Protein AF-A0A7D9LFZ2-F1 (afdb_monomer)

Sequence (199 aa):
MYLLLLLLAIPAALARLPACKEGEYEYEFTECDSAGGRWRVPVPRKPDQCEATGLASLKKDGLVTFSYQSPSSDVFFNVYVRNEQCMMRSGQQFYKYPARTRNFQWNNDTVHLKRGHNLIVWQAALFPNNRKLERNGEPVLIKSIRVQGVAYTSECSPCPAGSFTKSESTTSCTPCPADYYSGEGATECIKCDTNTQYS

Mean predicted aligned error: 18.98 Å

pLDDT: mean 70.07, std 15.92, range [39.91, 92.0]

InterPro domains:
  IPR011641 Tyrosine-protein kinase ephrin type A/B receptor-like [PF07699] (153-178)
  IPR039181 Endosome/lysosome-associated apoptosis and autophagy regulator family member 1/2 [PTHR22727] (56-199)
  IPR056609 Elapor1-like, galactose binding domain [PF23032] (47-151)

Foldseek 3Di:
DDDDDDDDDDPPPDPAAAADDPPQWDWDWDDADPVRDIHTFTHGPDCVRHDRDDADKQPFKKKKKWKKAAADPQKFKWKFKDFPVDDDDPPDCRIDGDDHDHPRDIDMDMDIGGIHDMDIDIDMDGHDPPPDPPPCNPDMDIDDMDMGSGPDDPQLFFAAKQWAALDSPDNDTHGHDPQWIGHTNHHDTDGHDPPDDDD

Radius of gyration: 26.32 Å; Cα contacts (8 Å, |Δi|>4): 317; chains: 1; bounding box: 80×43×65 Å

Secondary structure (DSSP, 8-state):
---------------PPPBPPTTSEEEEEPPP-TTS---EEEEESSTTT-B-------SS-EEEEEEEE---TTEEEEEEEEETT----TT---EE-PPPPSTT--EEEEEEE-SS-EEEEEEEEE---SS---S-PPPPEEEEEEEESS----SPPPPPTTEE-S-TT-SSPEEPPTTEE--TT-SSPEEPPTT----

Structure (mmCIF, N/CA/C/O backbone):
data_AF-A0A7D9LFZ2-F1
#
_entry.id   AF-A0A7D9LFZ2-F1
#
loop_
_atom_site.group_PDB
_atom_site.id
_atom_site.type_symbol
_atom_site.label_atom_id
_atom_site.label_alt_id
_atom_site.label_comp_id
_atom_site.label_asym_id
_atom_site.label_entity_id
_atom_site.label_seq_id
_atom_site.pdbx_PDB_ins_code
_atom_site.Cartn_x
_atom_site.Cartn_y
_atom_site.Cartn_z
_atom_site.occupancy
_atom_site.B_iso_or_equiv
_atom_site.auth_seq_id
_atom_site.auth_comp_id
_atom_site.auth_asym_id
_atom_site.auth_atom_id
_atom_site.pdbx_PDB_model_num
ATOM 1 N N . MET A 1 1 ? 49.635 -18.338 35.477 1.00 42.94 1 MET A N 1
ATOM 2 C CA . MET A 1 1 ? 49.415 -17.218 34.541 1.00 42.94 1 MET A CA 1
ATOM 3 C C . MET A 1 1 ? 47.911 -17.098 34.343 1.00 42.94 1 MET A C 1
ATOM 5 O O . MET A 1 1 ? 47.341 -17.832 33.550 1.00 42.94 1 MET A O 1
ATOM 9 N N . TYR A 1 2 ? 47.270 -16.315 35.215 1.00 41.00 2 TYR A N 1
ATOM 10 C CA . TYR A 1 2 ? 45.822 -16.099 35.253 1.00 41.00 2 TYR A CA 1
ATOM 11 C C . TYR A 1 2 ? 45.408 -15.243 34.052 1.00 41.00 2 TYR A C 1
ATOM 13 O O . TYR A 1 2 ? 45.967 -14.164 33.876 1.00 41.00 2 TYR A O 1
ATOM 21 N N . LEU A 1 3 ? 44.443 -15.696 33.250 1.00 40.34 3 LEU A N 1
ATOM 22 C CA . LEU A 1 3 ? 43.845 -14.870 32.202 1.00 40.34 3 LEU A CA 1
ATOM 23 C C . LEU A 1 3 ? 42.422 -14.494 32.631 1.00 40.34 3 LEU A C 1
ATOM 25 O O . LEU A 1 3 ? 41.534 -15.342 32.688 1.00 40.34 3 LEU A O 1
ATOM 29 N N . LEU A 1 4 ? 42.259 -13.224 33.013 1.00 43.62 4 LEU A N 1
ATOM 30 C CA . LEU A 1 4 ? 41.004 -12.603 33.430 1.00 43.62 4 LEU A CA 1
ATOM 31 C C . LEU A 1 4 ? 39.982 -12.582 32.281 1.00 43.62 4 LEU A C 1
ATOM 33 O O . LEU A 1 4 ? 40.263 -12.051 31.209 1.00 43.62 4 LEU A O 1
ATOM 37 N N . LEU A 1 5 ? 38.766 -13.062 32.548 1.00 44.97 5 LEU A N 1
ATOM 38 C CA . LEU A 1 5 ? 37.570 -12.793 31.747 1.00 44.97 5 LEU A CA 1
ATOM 39 C C . LEU A 1 5 ? 36.860 -11.559 32.324 1.00 44.97 5 LEU A C 1
ATOM 41 O O . LEU A 1 5 ? 36.191 -11.649 33.350 1.00 44.97 5 LEU A O 1
ATOM 45 N N . LEU A 1 6 ? 37.005 -10.404 31.672 1.00 45.75 6 LEU A N 1
ATOM 46 C CA . LEU A 1 6 ? 36.175 -9.223 31.928 1.00 45.75 6 LEU A CA 1
ATOM 47 C C . LEU A 1 6 ? 34.929 -9.295 31.034 1.00 45.75 6 LEU A C 1
ATOM 49 O O . LEU A 1 6 ? 34.983 -8.977 29.848 1.00 45.75 6 LEU A O 1
ATOM 53 N N . LEU A 1 7 ? 33.806 -9.728 31.608 1.00 45.25 7 LEU A N 1
ATOM 54 C CA . LEU A 1 7 ? 32.483 -9.576 31.004 1.00 45.25 7 LEU A CA 1
ATOM 55 C C . LEU A 1 7 ? 32.012 -8.135 31.230 1.00 45.25 7 LEU A C 1
ATOM 57 O O . LEU A 1 7 ? 31.690 -7.746 32.351 1.00 45.25 7 LEU A O 1
ATOM 61 N N . LEU A 1 8 ? 31.972 -7.341 30.162 1.00 48.06 8 LEU A N 1
ATOM 62 C CA . LEU A 1 8 ? 31.279 -6.057 30.160 1.00 48.06 8 LEU A CA 1
ATOM 63 C C . LEU A 1 8 ? 29.770 -6.330 30.223 1.00 48.06 8 LEU A C 1
ATOM 65 O O . LEU A 1 8 ? 29.191 -6.878 29.285 1.00 48.06 8 LEU A O 1
ATOM 69 N N . ALA A 1 9 ? 29.142 -5.971 31.342 1.00 46.97 9 ALA A N 1
ATOM 70 C CA . ALA A 1 9 ? 27.694 -5.992 31.482 1.00 46.97 9 ALA A CA 1
ATOM 71 C C . ALA A 1 9 ? 27.083 -4.944 30.539 1.00 46.97 9 ALA A C 1
ATOM 73 O O . ALA A 1 9 ? 27.231 -3.739 30.736 1.00 46.97 9 ALA A O 1
ATOM 74 N N . ILE A 1 10 ? 26.416 -5.419 29.490 1.00 54.94 10 ILE A N 1
ATOM 75 C CA . ILE A 1 10 ? 25.584 -4.597 28.611 1.00 54.94 10 ILE A CA 1
ATOM 76 C C . ILE A 1 10 ? 24.388 -4.114 29.450 1.00 54.94 10 ILE A C 1
ATOM 78 O O . ILE A 1 10 ? 23.745 -4.951 30.091 1.00 54.94 10 ILE A O 1
ATOM 82 N N . PRO A 1 11 ? 24.054 -2.810 29.477 1.00 48.50 11 PRO A N 1
ATOM 83 C CA . PRO A 1 11 ? 22.870 -2.343 30.182 1.00 48.50 11 PRO A CA 1
ATOM 84 C C . PRO A 1 11 ? 21.624 -2.932 29.512 1.00 48.50 11 PRO A C 1
ATOM 86 O O . PRO A 1 11 ? 21.304 -2.638 28.360 1.00 48.50 11 PRO A O 1
ATOM 89 N N . ALA A 1 12 ? 20.933 -3.804 30.243 1.00 56.31 12 ALA A N 1
ATOM 90 C CA . ALA A 1 12 ? 19.649 -4.360 29.855 1.00 56.31 12 ALA A CA 1
ATOM 91 C C . ALA A 1 12 ? 18.571 -3.273 29.969 1.00 56.31 12 ALA A C 1
ATOM 93 O O . ALA A 1 12 ? 17.994 -3.082 31.034 1.00 56.31 12 ALA A O 1
ATOM 94 N N . ALA A 1 13 ? 18.304 -2.544 28.887 1.00 50.12 13 ALA A N 1
ATOM 95 C CA . ALA A 1 13 ? 17.153 -1.645 28.822 1.00 50.12 13 ALA A CA 1
ATOM 96 C C . ALA A 1 13 ? 16.681 -1.422 27.379 1.00 50.12 13 ALA A C 1
ATOM 98 O O . ALA A 1 13 ? 16.834 -0.349 26.809 1.00 50.12 13 ALA A O 1
ATOM 99 N N . LEU A 1 14 ? 16.102 -2.470 26.798 1.00 52.25 14 LEU A N 1
ATOM 100 C CA . LEU A 1 14 ? 14.706 -2.439 26.348 1.00 52.25 14 LEU A CA 1
ATOM 101 C C . LEU A 1 14 ? 14.265 -3.899 26.174 1.00 52.25 14 LEU A C 1
ATOM 103 O O . LEU A 1 14 ? 14.203 -4.441 25.070 1.00 52.25 14 LEU A O 1
ATOM 107 N N . ALA A 1 15 ? 14.068 -4.594 27.295 1.00 55.78 15 ALA A N 1
ATOM 108 C CA . ALA A 1 15 ? 13.505 -5.935 27.247 1.00 55.78 15 ALA A CA 1
ATOM 109 C C . ALA A 1 15 ? 12.046 -5.801 26.798 1.00 55.78 15 ALA A C 1
ATOM 111 O O . ALA A 1 15 ? 11.213 -5.271 27.529 1.00 55.78 15 ALA A O 1
ATOM 112 N N . ARG A 1 16 ? 11.752 -6.227 25.567 1.00 61.78 16 ARG A N 1
ATOM 113 C CA . ARG A 1 16 ? 10.377 -6.382 25.090 1.00 61.78 16 ARG A CA 1
ATOM 114 C C . ARG A 1 16 ? 9.660 -7.333 26.050 1.00 61.78 16 ARG A C 1
ATOM 116 O O . ARG A 1 16 ? 10.204 -8.402 26.340 1.00 61.78 16 ARG A O 1
ATOM 123 N N . LEU A 1 17 ? 8.501 -6.930 26.574 1.00 70.06 17 LEU A N 1
ATOM 124 C CA . LEU A 1 17 ? 7.743 -7.768 27.500 1.00 70.06 17 LEU A CA 1
ATOM 125 C C . LEU A 1 17 ? 7.413 -9.113 26.822 1.00 70.06 17 LEU A C 1
ATOM 127 O O . LEU A 1 17 ? 7.136 -9.143 25.619 1.00 70.06 17 LEU A O 1
ATOM 131 N N . PRO A 1 18 ? 7.488 -10.239 27.551 1.00 76.62 18 PRO A N 1
ATOM 132 C CA . PRO A 1 18 ? 7.151 -11.544 26.997 1.00 76.62 18 PRO A CA 1
ATOM 133 C C . PRO A 1 18 ? 5.664 -11.607 26.612 1.00 76.62 18 PRO A C 1
ATOM 135 O O . PRO A 1 18 ? 4.841 -10.859 27.133 1.00 76.62 18 PRO A O 1
ATOM 138 N N . ALA A 1 19 ? 5.302 -12.513 25.703 1.00 72.44 19 ALA A N 1
ATOM 139 C CA . ALA A 1 19 ? 3.898 -12.740 25.361 1.00 72.44 19 ALA A CA 1
ATOM 140 C C . ALA A 1 19 ? 3.152 -13.393 26.540 1.00 72.44 19 ALA A C 1
ATOM 142 O O . ALA A 1 19 ? 3.685 -14.315 27.165 1.00 72.44 19 ALA A O 1
ATOM 143 N N . CYS A 1 20 ? 1.927 -12.941 26.825 1.00 76.38 20 CYS A N 1
ATOM 144 C CA . CYS A 1 20 ? 1.120 -13.475 27.927 1.00 76.38 20 CYS A CA 1
ATOM 145 C C . CYS A 1 20 ? 0.741 -14.953 27.701 1.00 76.38 20 CYS A C 1
ATOM 147 O O . CYS A 1 20 ? 0.349 -15.339 26.595 1.00 76.38 20 CYS A O 1
ATOM 149 N N . LYS A 1 21 ? 0.811 -15.783 28.749 1.00 78.12 21 LYS A N 1
ATOM 150 C CA . LYS A 1 21 ? 0.375 -17.193 28.733 1.00 78.12 21 LYS A CA 1
ATOM 151 C C . LYS A 1 21 ? -1.114 -17.332 29.056 1.00 78.12 21 LYS A C 1
ATOM 153 O O . LYS A 1 21 ? -1.757 -16.403 29.540 1.00 78.12 21 LYS A O 1
ATOM 158 N N . GLU A 1 22 ? -1.682 -18.503 28.774 1.00 62.41 22 GLU A N 1
ATOM 159 C CA . GLU A 1 22 ? -3.095 -18.803 29.035 1.00 62.41 22 GLU A CA 1
ATOM 160 C C . GLU A 1 22 ? -3.427 -18.621 30.531 1.00 62.41 22 GLU A C 1
ATOM 162 O O . GLU A 1 22 ? -2.807 -19.241 31.392 1.00 62.41 22 GLU A O 1
ATOM 167 N N . GLY A 1 23 ? -4.362 -17.713 30.838 1.00 71.81 23 GLY A N 1
ATOM 168 C CA . GLY A 1 23 ? -4.723 -17.310 32.208 1.00 71.81 23 GLY A CA 1
ATOM 169 C C . GLY A 1 23 ? -4.094 -15.998 32.711 1.00 71.81 23 GLY A C 1
ATOM 170 O O . GLY A 1 23 ? -4.543 -15.468 33.730 1.00 71.81 23 GLY A O 1
ATOM 171 N N . GLU A 1 24 ? -3.110 -15.434 32.002 1.00 75.94 24 GLU A N 1
ATOM 172 C CA . GLU A 1 24 ? -2.456 -14.149 32.343 1.00 75.94 24 GLU A CA 1
ATOM 173 C C . GLU A 1 24 ? -3.106 -12.936 31.654 1.00 75.94 24 GLU A C 1
ATOM 175 O O . GLU A 1 24 ? -2.811 -11.783 31.972 1.00 75.94 24 GLU A O 1
ATOM 180 N N . TYR A 1 25 ? -4.026 -13.194 30.733 1.00 69.81 25 TYR A N 1
ATOM 181 C CA . TYR A 1 25 ? -4.803 -12.191 30.024 1.00 69.81 25 TYR A CA 1
ATOM 182 C C . TYR A 1 25 ? -6.293 -12.514 30.127 1.00 69.81 25 TYR A C 1
ATOM 184 O O . TYR A 1 25 ? -6.701 -13.672 30.245 1.00 69.81 25 TYR A O 1
ATOM 192 N N . GLU A 1 26 ? -7.107 -11.473 30.106 1.00 75.69 26 GLU A N 1
ATOM 193 C CA . GLU A 1 26 ? -8.556 -11.552 30.030 1.00 75.69 26 GLU A CA 1
ATOM 194 C C . GLU A 1 26 ? -9.006 -11.145 28.635 1.00 75.69 26 GLU A C 1
ATOM 196 O O . GLU A 1 26 ? -8.323 -10.398 27.945 1.00 75.69 26 GLU A O 1
ATOM 201 N N . TYR A 1 27 ? -10.122 -11.690 28.174 1.00 64.69 27 TYR A N 1
ATOM 202 C CA . TYR A 1 27 ? -10.635 -11.315 26.871 1.00 64.69 27 TYR A CA 1
ATOM 203 C C . TYR A 1 27 ? -11.699 -10.253 27.027 1.00 64.69 27 TYR A C 1
ATOM 205 O O . TYR A 1 27 ? -12.795 -10.539 27.506 1.00 64.69 27 TYR A O 1
ATOM 213 N N . GLU A 1 28 ? -11.389 -9.068 26.535 1.00 64.75 28 GLU A N 1
ATOM 214 C CA . GLU A 1 28 ? -12.377 -8.029 26.332 1.00 64.75 28 GLU A CA 1
ATOM 215 C C . GLU A 1 28 ? -12.885 -8.090 24.903 1.00 64.75 28 GLU A C 1
ATOM 217 O O . GLU A 1 28 ? -12.278 -8.691 24.013 1.00 64.75 28 GLU A O 1
ATOM 222 N N . PHE A 1 29 ? -14.050 -7.512 24.677 1.00 62.66 29 PHE A N 1
ATOM 223 C CA . PHE A 1 29 ? -14.551 -7.363 23.330 1.00 62.66 29 PHE A CA 1
ATOM 224 C C . PHE A 1 29 ? -14.409 -5.909 22.934 1.00 62.66 29 PHE A C 1
ATOM 226 O O . PHE A 1 29 ? -14.725 -5.024 23.724 1.00 62.66 29 PHE A O 1
ATOM 233 N N . THR A 1 30 ? -13.959 -5.672 21.707 1.00 51.28 30 THR A N 1
ATOM 234 C CA . THR A 1 30 ? -14.092 -4.353 21.110 1.00 51.28 30 THR A CA 1
ATOM 235 C C . THR A 1 30 ? -15.557 -3.961 21.110 1.00 51.28 30 THR A C 1
ATOM 237 O O . THR A 1 30 ? -16.459 -4.806 21.181 1.00 51.28 30 THR A O 1
ATOM 240 N N . GLU A 1 31 ? -15.794 -2.675 20.940 1.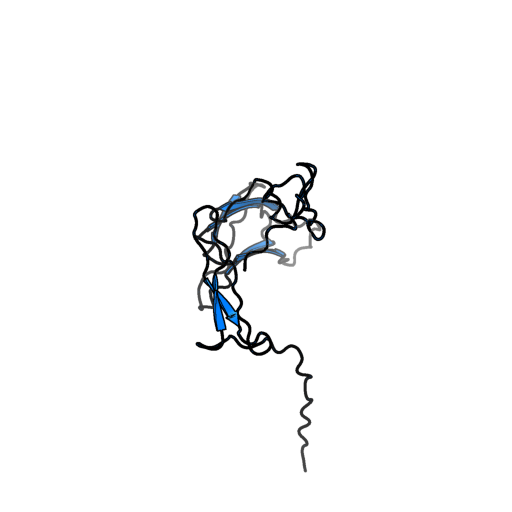00 49.16 31 GLU A N 1
ATOM 241 C CA . GLU A 1 31 ? -17.120 -2.210 20.585 1.00 49.16 31 GLU A CA 1
ATOM 242 C C . GLU A 1 31 ? -17.621 -2.921 19.317 1.00 49.16 31 GLU A C 1
ATOM 244 O O . GLU A 1 31 ? -16.840 -3.448 18.506 1.00 49.16 31 GLU A O 1
ATOM 249 N N . CYS A 1 32 ? -18.943 -3.015 19.209 1.00 47.56 32 CYS A N 1
ATOM 250 C CA . CYS A 1 32 ? -19.588 -3.639 18.068 1.00 47.56 32 CYS A CA 1
ATOM 251 C C . CYS A 1 32 ? -19.399 -2.783 16.812 1.00 47.56 32 CYS A C 1
ATOM 253 O O . CYS A 1 32 ? -19.409 -1.558 16.868 1.00 47.56 32 CYS A O 1
ATOM 255 N N . ASP A 1 33 ? -19.253 -3.442 15.670 1.00 40.28 33 ASP A N 1
ATOM 256 C CA . ASP A 1 33 ? -19.272 -2.818 14.360 1.00 40.28 33 ASP A CA 1
ATOM 257 C C . ASP A 1 33 ? -20.707 -2.482 13.919 1.00 40.28 33 ASP A C 1
ATOM 259 O O . ASP A 1 33 ? -21.697 -2.826 14.571 1.00 40.28 33 ASP A O 1
ATOM 263 N N . SER A 1 34 ? -20.819 -1.822 12.767 1.00 39.91 34 SER A N 1
ATOM 264 C CA . SER A 1 34 ? -22.083 -1.384 12.166 1.00 39.91 34 SER A CA 1
ATOM 265 C C . SER A 1 34 ? -23.039 -2.519 11.759 1.00 39.91 34 SER A C 1
ATOM 267 O O . SER A 1 34 ? -24.169 -2.240 11.362 1.00 39.91 34 SER A O 1
ATOM 269 N N . ALA A 1 35 ? -22.628 -3.789 11.872 1.00 40.38 35 ALA A N 1
ATOM 270 C CA . ALA A 1 35 ? -23.458 -4.978 11.669 1.00 40.38 35 ALA A CA 1
ATOM 271 C C . ALA A 1 35 ? -23.726 -5.759 12.977 1.00 40.38 35 ALA A C 1
ATOM 273 O O . ALA A 1 35 ? -24.326 -6.835 12.938 1.00 40.38 35 ALA A O 1
ATOM 274 N N . GLY A 1 36 ? -23.293 -5.238 14.134 1.00 49.91 36 GLY A N 1
ATOM 275 C CA . GLY A 1 36 ? -23.449 -5.865 15.450 1.00 49.91 36 GLY A CA 1
ATOM 276 C C . GLY A 1 36 ? -22.389 -6.9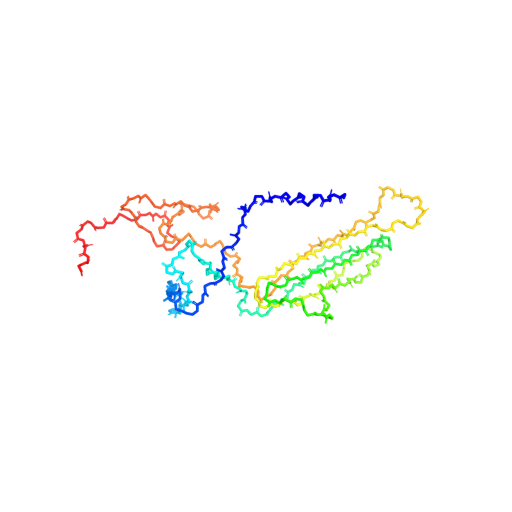22 15.790 1.00 49.91 36 GLY A C 1
ATOM 277 O O . GLY A 1 36 ? -22.509 -7.602 16.811 1.00 49.91 36 GLY A O 1
ATOM 278 N N . GLY A 1 37 ? -21.356 -7.089 14.962 1.00 45.66 37 GLY A N 1
ATOM 279 C CA . GLY A 1 37 ? -20.231 -7.987 15.221 1.00 45.66 37 GLY A CA 1
ATOM 280 C C . GLY A 1 37 ? -19.169 -7.317 16.089 1.00 45.66 37 GLY A C 1
ATOM 281 O O . GLY A 1 37 ? -18.948 -6.122 15.988 1.00 45.66 37 GLY A O 1
ATOM 282 N N . ARG A 1 38 ? -18.466 -8.062 16.945 1.00 56.72 38 ARG A N 1
ATOM 283 C CA . ARG A 1 38 ? -17.385 -7.500 17.773 1.00 56.72 38 ARG A CA 1
ATOM 284 C C . ARG A 1 38 ? -16.180 -8.419 17.842 1.00 56.72 38 ARG A C 1
ATOM 286 O O . ARG A 1 38 ? -16.320 -9.643 17.797 1.00 56.72 38 ARG A O 1
ATOM 293 N N . TRP A 1 39 ? -14.993 -7.838 17.961 1.00 50.81 39 TRP A N 1
ATOM 294 C CA . TRP A 1 39 ? -13.741 -8.581 18.043 1.00 50.81 39 TRP A CA 1
ATOM 295 C C . TRP A 1 39 ? -13.420 -8.903 19.491 1.00 50.81 39 TRP A C 1
ATOM 297 O O . TRP A 1 39 ? -13.604 -8.074 20.367 1.00 50.81 39 TRP A O 1
ATOM 307 N N . ARG A 1 40 ? -12.926 -10.109 19.755 1.00 63.03 40 ARG A N 1
ATOM 308 C CA . ARG A 1 40 ? -12.456 -10.516 21.081 1.0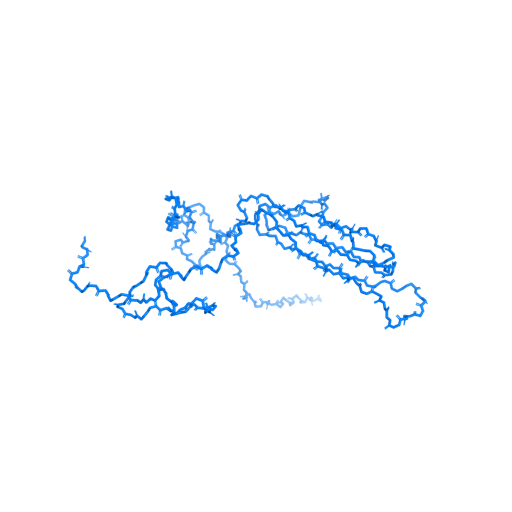0 63.03 40 ARG A CA 1
ATOM 309 C C . ARG A 1 40 ? -10.948 -10.257 21.162 1.00 63.03 40 ARG A C 1
ATOM 311 O O . ARG A 1 40 ? -10.196 -10.880 20.415 1.00 63.03 40 ARG A O 1
ATOM 318 N N . VAL A 1 41 ? -10.516 -9.352 22.033 1.00 66.88 41 VAL A N 1
ATOM 319 C CA . VAL A 1 41 ? -9.126 -8.900 22.188 1.00 66.88 41 VAL A CA 1
ATOM 320 C C . VAL A 1 41 ? -8.578 -9.375 23.537 1.00 66.88 41 VAL A C 1
ATOM 322 O O . VAL A 1 41 ? -9.252 -9.220 24.553 1.00 66.88 41 VAL A O 1
ATOM 325 N N . PRO A 1 42 ? -7.380 -9.980 23.580 1.00 62.97 42 PRO A N 1
ATOM 326 C CA . PRO A 1 42 ? -6.721 -10.308 24.838 1.00 62.97 42 PRO A CA 1
ATOM 327 C C . PRO A 1 42 ? -6.123 -9.045 25.481 1.00 62.97 42 PRO A C 1
ATOM 329 O O . PRO A 1 42 ? -5.297 -8.370 24.873 1.00 62.97 42 PRO A O 1
ATOM 332 N N . VAL A 1 43 ? -6.516 -8.755 26.717 1.00 74.31 43 VAL A N 1
ATOM 333 C CA . VAL A 1 43 ? -6.015 -7.670 27.566 1.00 74.31 43 VAL A CA 1
ATOM 334 C C . VAL A 1 43 ? -5.187 -8.286 28.701 1.00 74.31 43 VAL A C 1
ATOM 336 O O . VAL A 1 43 ? -5.700 -9.135 29.435 1.00 74.31 43 VAL A O 1
ATOM 339 N N . PRO A 1 44 ? -3.902 -7.923 28.875 1.00 75.31 44 PRO A N 1
ATOM 340 C CA . PRO A 1 44 ? -3.092 -8.439 29.972 1.00 75.31 44 PRO A CA 1
ATOM 341 C C . PRO A 1 44 ? -3.692 -8.018 31.311 1.00 75.31 44 PRO A C 1
ATOM 343 O O . PRO A 1 44 ? -3.954 -6.838 31.529 1.00 75.31 44 PRO A O 1
ATOM 346 N N . ARG A 1 45 ? -3.826 -8.953 32.256 1.00 79.50 45 ARG A N 1
ATOM 347 C CA . ARG A 1 45 ? -4.234 -8.602 33.629 1.00 79.50 45 ARG A CA 1
ATOM 348 C C . ARG A 1 45 ? -3.193 -7.725 34.326 1.00 79.50 45 ARG A C 1
ATOM 350 O O . ARG A 1 45 ? -3.513 -7.006 35.266 1.00 79.50 45 ARG A O 1
ATOM 357 N N . LYS A 1 46 ? -1.937 -7.837 33.884 1.00 82.81 46 LYS A N 1
ATOM 358 C CA . LYS A 1 46 ? -0.780 -7.096 34.385 1.00 82.81 46 LYS A CA 1
ATOM 359 C C . LYS A 1 46 ? 0.055 -6.587 33.200 1.00 82.81 46 LYS A C 1
ATOM 361 O O . LYS A 1 46 ? 0.876 -7.340 32.672 1.00 82.81 46 LYS A O 1
ATOM 366 N N . PRO A 1 47 ? -0.183 -5.347 32.737 1.00 70.38 47 PRO A N 1
ATOM 367 C CA . PRO A 1 47 ? 0.418 -4.802 31.514 1.00 70.38 47 PRO A CA 1
ATOM 368 C C . PRO A 1 47 ? 1.932 -4.554 31.614 1.00 70.38 47 PRO A C 1
ATOM 370 O O . PRO A 1 47 ? 2.590 -4.337 30.604 1.00 70.38 47 PRO A O 1
ATOM 373 N N . ASP A 1 48 ? 2.493 -4.606 32.818 1.00 78.50 48 ASP A N 1
ATOM 374 C CA . ASP A 1 48 ? 3.920 -4.512 33.129 1.00 78.50 48 ASP A CA 1
ATOM 375 C C . ASP A 1 48 ? 4.649 -5.868 33.084 1.00 78.50 48 ASP A C 1
ATOM 377 O O . ASP A 1 48 ? 5.876 -5.906 33.154 1.00 78.50 48 ASP A O 1
ATOM 381 N N . GLN A 1 49 ? 3.917 -6.984 32.967 1.00 79.38 49 GLN A N 1
ATOM 382 C CA . GLN A 1 49 ? 4.487 -8.338 32.991 1.00 79.38 49 GLN A CA 1
ATOM 383 C C . GLN A 1 49 ? 4.515 -9.004 31.617 1.00 79.38 49 GLN A C 1
ATOM 385 O O . GLN A 1 49 ? 5.421 -9.794 31.346 1.00 79.38 49 GLN A O 1
ATOM 390 N N . CYS A 1 50 ? 3.547 -8.700 30.752 1.00 73.56 50 CYS A N 1
ATOM 391 C CA . CYS A 1 50 ? 3.447 -9.299 29.428 1.00 73.56 50 CYS A CA 1
ATOM 392 C C . CYS A 1 50 ? 2.691 -8.397 28.436 1.00 73.56 50 CYS A C 1
ATOM 394 O O . CYS A 1 50 ? 1.838 -7.602 28.827 1.00 73.56 50 CYS A O 1
ATOM 396 N N . GLU A 1 51 ? 2.998 -8.522 27.143 1.00 74.12 51 GLU A N 1
ATOM 397 C CA . GLU A 1 51 ? 2.361 -7.749 26.068 1.00 74.12 51 GLU A CA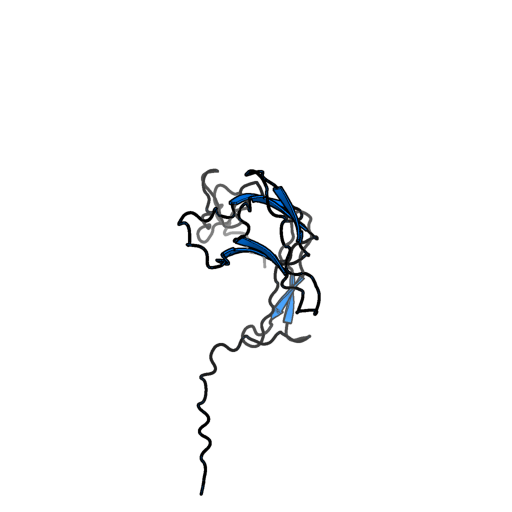 1
ATOM 398 C C . GLU A 1 51 ? 1.363 -8.627 25.293 1.00 74.12 51 GLU A C 1
ATOM 400 O O . GLU A 1 51 ? 1.710 -9.718 24.830 1.00 74.12 51 GLU A O 1
ATOM 405 N N . ALA A 1 52 ? 0.126 -8.148 25.123 1.00 61.50 52 ALA A N 1
ATOM 406 C CA . ALA A 1 52 ? -0.881 -8.774 24.266 1.00 61.50 52 ALA A CA 1
ATOM 407 C C . ALA A 1 52 ? -1.134 -7.886 23.037 1.00 61.50 52 ALA A C 1
ATOM 409 O O . ALA A 1 52 ? -2.008 -7.023 23.028 1.00 61.50 52 ALA A O 1
ATOM 410 N N . THR A 1 53 ? -0.324 -8.047 21.990 1.00 56.78 53 THR A N 1
ATOM 411 C CA . THR A 1 53 ? -0.436 -7.228 20.776 1.00 56.78 53 THR A CA 1
ATOM 412 C C . THR A 1 53 ? -1.530 -7.780 19.850 1.00 56.78 53 THR A C 1
ATOM 414 O O . THR A 1 53 ? -1.354 -8.813 19.203 1.00 56.78 53 THR A O 1
ATOM 417 N N . GLY A 1 54 ? -2.669 -7.089 19.756 1.00 51.28 54 GLY A N 1
ATOM 418 C CA . GLY A 1 54 ? -3.717 -7.358 18.764 1.00 51.28 54 GLY A CA 1
ATOM 419 C C . GLY A 1 54 ? -3.488 -6.563 17.475 1.00 51.28 54 GLY A C 1
ATOM 420 O O . GLY A 1 54 ? -4.015 -5.467 17.328 1.00 51.28 54 GLY A O 1
ATOM 421 N N . LEU A 1 55 ? -2.690 -7.087 16.542 1.00 41.75 55 LEU A N 1
ATOM 422 C CA . LEU A 1 55 ? -2.430 -6.437 15.248 1.00 41.75 55 LEU A CA 1
ATOM 423 C C . LEU A 1 55 ? -3.618 -6.623 14.285 1.00 41.75 55 LEU A C 1
ATOM 425 O O . LEU A 1 55 ? -3.992 -7.751 13.944 1.00 41.75 55 LEU A O 1
ATOM 429 N N . ALA A 1 56 ? -4.216 -5.517 13.830 1.00 44.69 56 ALA A N 1
ATOM 430 C CA . ALA A 1 56 ? -5.345 -5.517 12.899 1.00 44.69 56 ALA A CA 1
ATOM 431 C C . ALA A 1 56 ? -4.900 -5.878 11.469 1.00 44.69 56 ALA A C 1
ATOM 433 O O . ALA A 1 56 ? -4.558 -5.042 10.638 1.00 44.69 56 ALA A O 1
ATOM 434 N N . SER A 1 57 ? -4.946 -7.174 11.191 1.00 43.00 57 SER A N 1
ATOM 435 C CA . SER A 1 57 ? -4.554 -7.819 9.940 1.00 43.00 57 SER A CA 1
ATOM 436 C C . SER A 1 57 ? -5.538 -7.587 8.777 1.00 43.00 57 SER A C 1
ATOM 438 O O . SER A 1 57 ? -6.750 -7.534 8.993 1.00 43.00 57 SER A O 1
ATOM 440 N N . LEU A 1 58 ? -5.046 -7.553 7.522 1.00 44.72 58 LEU A N 1
ATOM 441 C CA . LEU A 1 58 ? -5.900 -7.616 6.317 1.00 44.72 58 LEU A CA 1
ATOM 442 C C . LEU A 1 58 ? -6.948 -8.730 6.462 1.00 44.72 58 LEU A C 1
ATOM 444 O O . LEU A 1 58 ? -6.595 -9.874 6.748 1.00 44.72 58 LEU A O 1
ATOM 448 N N . LYS A 1 59 ? -8.227 -8.404 6.232 1.00 55.62 59 LYS A N 1
ATOM 449 C CA . LYS A 1 59 ? -9.345 -9.340 6.446 1.00 55.62 59 LYS A CA 1
ATOM 450 C C . LYS A 1 59 ? -9.426 -10.455 5.389 1.00 55.62 59 LYS A C 1
ATOM 452 O O . LYS A 1 59 ? -10.036 -11.487 5.659 1.00 55.62 59 LYS A O 1
ATOM 457 N N . LYS A 1 60 ? -8.824 -10.274 4.204 1.00 56.75 60 LYS A N 1
ATOM 458 C CA . LYS A 1 60 ? -8.746 -11.260 3.104 1.00 56.75 60 LYS A CA 1
ATOM 459 C C . LYS A 1 60 ? -7.422 -11.113 2.337 1.00 56.75 60 LYS A C 1
ATOM 461 O O . LYS A 1 60 ? -6.744 -10.098 2.477 1.00 56.75 60 LYS A O 1
ATOM 466 N N . ASP A 1 61 ? -7.056 -12.129 1.551 1.00 69.25 61 ASP A N 1
ATOM 467 C CA . ASP A 1 61 ? -5.910 -12.052 0.632 1.00 69.25 61 ASP A CA 1
ATOM 468 C C . ASP A 1 61 ? -6.133 -10.927 -0.397 1.00 69.25 61 ASP A C 1
ATOM 470 O O . ASP A 1 61 ? -7.258 -10.677 -0.840 1.00 69.25 61 ASP A O 1
ATOM 474 N N . GLY A 1 62 ? -5.052 -10.237 -0.755 1.00 75.69 62 GLY A N 1
ATOM 475 C CA . GLY A 1 62 ? -5.074 -9.056 -1.612 1.00 75.69 62 GLY A CA 1
ATOM 476 C C . GLY A 1 62 ? -4.056 -9.126 -2.743 1.00 75.69 62 GLY A C 1
ATOM 477 O O . GLY A 1 62 ? -3.319 -10.100 -2.905 1.00 75.69 62 GLY A O 1
ATOM 478 N N . LEU A 1 63 ? -4.016 -8.077 -3.556 1.00 81.75 63 LEU A N 1
ATOM 479 C CA . LEU A 1 63 ? -3.142 -7.968 -4.722 1.00 81.75 63 LEU A CA 1
ATOM 480 C C . LEU A 1 63 ? -2.588 -6.549 -4.787 1.00 81.75 63 LEU A C 1
ATOM 482 O O . LEU A 1 63 ? -3.349 -5.592 -4.663 1.00 81.75 63 LEU A O 1
ATOM 486 N N . VAL A 1 64 ? -1.291 -6.398 -5.043 1.00 84.38 64 VAL A N 1
ATOM 487 C CA . VAL A 1 64 ? -0.712 -5.120 -5.469 1.00 84.38 64 VAL A CA 1
ATOM 488 C C . VAL A 1 64 ? -0.346 -5.212 -6.941 1.00 84.38 64 VAL A C 1
ATOM 490 O O . VAL A 1 64 ? 0.392 -6.101 -7.352 1.00 84.38 64 VAL A O 1
ATOM 493 N N . THR A 1 65 ? -0.874 -4.294 -7.739 1.00 85.94 65 THR A N 1
ATOM 494 C CA . THR A 1 65 ? -0.555 -4.132 -9.156 1.00 85.94 65 THR A CA 1
ATOM 495 C C . THR A 1 65 ? 0.128 -2.793 -9.341 1.00 85.94 65 THR A C 1
ATOM 497 O O . THR A 1 65 ? -0.415 -1.768 -8.939 1.00 85.94 65 THR A O 1
ATOM 500 N N . PHE A 1 66 ? 1.301 -2.774 -9.958 1.00 89.94 66 PHE A N 1
ATOM 501 C CA . PHE A 1 66 ? 2.039 -1.541 -10.200 1.00 89.94 66 PHE A CA 1
ATOM 502 C C . PHE A 1 66 ? 2.457 -1.431 -11.662 1.00 89.94 66 PHE A C 1
ATOM 504 O O . PHE A 1 66 ? 2.763 -2.425 -12.317 1.00 89.94 66 PHE A O 1
ATOM 511 N N . SER A 1 67 ? 2.442 -0.200 -12.164 1.00 91.62 67 SER A N 1
ATOM 512 C CA . SER A 1 67 ? 2.888 0.141 -13.509 1.00 91.62 67 SER A CA 1
ATOM 513 C C . SER A 1 67 ? 4.268 0.769 -13.428 1.00 91.62 67 SER A C 1
ATOM 515 O O . SER A 1 67 ? 4.449 1.731 -12.676 1.00 91.62 67 SER A O 1
ATOM 517 N N . TYR A 1 68 ? 5.231 0.229 -14.164 1.00 91.38 68 TYR A N 1
ATOM 518 C CA . TYR A 1 68 ? 6.632 0.603 -14.049 1.00 91.38 68 TYR A CA 1
ATOM 519 C C . TYR A 1 68 ? 7.342 0.665 -15.400 1.00 91.38 68 TYR A C 1
ATOM 521 O O . TYR A 1 68 ? 6.885 0.124 -16.410 1.00 91.38 68 TYR A O 1
ATOM 529 N N . GLN A 1 69 ? 8.497 1.315 -15.372 1.00 90.06 69 GLN A N 1
ATOM 530 C CA . GLN A 1 69 ? 9.456 1.388 -16.453 1.00 90.06 69 GLN A CA 1
ATOM 531 C C . GLN A 1 69 ? 10.851 1.132 -15.878 1.00 90.06 69 GLN A C 1
ATOM 533 O O . GLN A 1 69 ? 11.250 1.764 -14.906 1.00 90.06 69 GLN A O 1
ATOM 538 N N . SER A 1 70 ? 11.582 0.186 -16.460 1.00 85.38 70 SER A N 1
ATOM 539 C CA . SER A 1 70 ? 12.957 -0.176 -16.101 1.00 85.38 70 SER A CA 1
ATOM 540 C C . SER A 1 70 ? 13.747 -0.381 -17.400 1.00 85.38 70 SER A C 1
ATOM 542 O O . SER A 1 70 ? 13.754 -1.491 -17.949 1.00 85.38 70 SER A O 1
ATOM 544 N N . PRO A 1 71 ? 14.293 0.710 -17.968 1.00 75.44 71 PRO A N 1
ATOM 545 C CA . PRO A 1 71 ? 14.816 0.706 -19.333 1.00 75.44 71 PRO A CA 1
ATOM 546 C C . PRO A 1 71 ? 16.301 0.309 -19.427 1.00 75.44 71 PRO A C 1
ATOM 548 O O . PRO A 1 71 ? 16.705 -0.291 -20.422 1.00 75.44 71 PRO A O 1
ATOM 551 N N . SER A 1 72 ? 17.103 0.559 -18.385 1.00 74.75 72 SER A N 1
ATOM 552 C CA . SER A 1 72 ? 18.541 0.260 -18.384 1.00 74.75 72 SER A CA 1
ATOM 553 C C . SER A 1 72 ? 18.854 -1.184 -17.973 1.00 74.75 72 SER A C 1
ATOM 555 O O . SER A 1 72 ? 18.283 -1.720 -17.022 1.00 74.75 72 SER A O 1
ATOM 557 N N . SER A 1 73 ? 19.815 -1.815 -18.660 1.00 73.12 73 SER A N 1
ATOM 558 C CA . SER A 1 73 ? 20.373 -3.118 -18.268 1.00 73.12 73 SER A CA 1
ATOM 559 C C . SER A 1 73 ? 21.223 -3.063 -17.004 1.00 73.12 73 SER A C 1
ATOM 561 O O . SER A 1 73 ? 21.425 -4.102 -16.380 1.00 73.12 73 SER A O 1
ATOM 563 N N . ASP A 1 74 ? 21.707 -1.876 -16.648 1.00 75.44 74 ASP A N 1
ATOM 564 C CA . ASP A 1 74 ? 22.575 -1.652 -15.492 1.00 75.44 74 ASP A CA 1
ATOM 565 C C . ASP A 1 74 ? 21.761 -1.397 -14.218 1.00 75.44 74 ASP A C 1
ATOM 567 O O . ASP A 1 74 ? 22.327 -1.239 -13.137 1.00 75.44 74 ASP A O 1
ATOM 571 N N . VAL A 1 75 ? 20.427 -1.366 -14.330 1.00 78.06 75 VAL A N 1
ATOM 572 C CA . VAL A 1 75 ? 19.514 -1.255 -13.196 1.00 78.06 75 VAL A CA 1
ATOM 573 C C . VAL A 1 75 ? 18.944 -2.624 -12.855 1.00 78.06 75 VAL A C 1
ATOM 575 O O . VAL A 1 75 ? 18.272 -3.275 -13.653 1.00 78.06 75 VAL A O 1
ATOM 578 N N . PHE A 1 76 ? 19.158 -3.033 -11.615 1.00 85.12 76 PHE A N 1
ATOM 579 C CA . PHE A 1 76 ? 18.474 -4.152 -11.001 1.00 85.12 76 PHE A CA 1
ATOM 580 C C . PHE A 1 76 ? 17.236 -3.642 -10.275 1.00 85.12 76 PHE A C 1
ATOM 582 O O . PHE A 1 76 ? 17.353 -2.824 -9.363 1.00 85.12 76 PHE A O 1
ATOM 589 N N . PHE A 1 77 ? 16.060 -4.118 -10.675 1.00 89.00 77 PHE A N 1
ATOM 590 C CA . PHE A 1 77 ? 14.791 -3.744 -10.064 1.00 89.00 77 PHE A CA 1
ATOM 591 C C . PHE A 1 77 ? 14.081 -4.978 -9.515 1.00 89.00 77 PHE A C 1
ATOM 593 O O . PHE A 1 77 ? 13.857 -5.953 -10.234 1.00 89.00 77 PHE A O 1
ATOM 600 N N . ASN A 1 78 ? 13.714 -4.931 -8.238 1.00 90.44 78 ASN A N 1
ATOM 601 C CA . ASN A 1 78 ? 12.959 -5.988 -7.586 1.00 90.44 78 ASN A CA 1
ATOM 602 C C . ASN A 1 78 ? 11.894 -5.415 -6.658 1.00 90.44 78 ASN A C 1
ATOM 604 O O . ASN A 1 78 ? 12.042 -4.343 -6.073 1.00 90.44 78 ASN A O 1
ATOM 608 N N . VAL A 1 79 ? 10.831 -6.185 -6.479 1.00 89.75 79 VAL A N 1
ATOM 609 C CA . VAL A 1 79 ? 9.785 -5.911 -5.500 1.00 89.75 79 VAL A CA 1
ATOM 610 C C . VAL A 1 79 ? 9.823 -7.021 -4.481 1.00 89.75 79 VAL A C 1
ATOM 612 O O . VAL A 1 79 ? 9.759 -8.190 -4.858 1.00 89.75 79 VAL A O 1
ATOM 615 N N . TYR A 1 80 ? 9.943 -6.669 -3.206 1.00 86.25 80 TYR A N 1
ATOM 616 C CA . TYR A 1 80 ? 9.820 -7.641 -2.135 1.00 86.25 80 TYR A CA 1
ATOM 617 C C . TYR A 1 80 ? 8.609 -7.370 -1.260 1.00 86.25 80 TYR A C 1
ATOM 619 O O . TYR A 1 80 ? 8.260 -6.221 -0.994 1.00 86.25 80 TYR A O 1
ATOM 627 N N . VAL A 1 81 ? 7.968 -8.450 -0.819 1.00 81.75 81 VAL A N 1
ATOM 628 C CA . VAL A 1 81 ? 6.830 -8.388 0.098 1.00 81.75 81 VAL A CA 1
ATOM 629 C C . VAL A 1 81 ? 7.133 -9.238 1.319 1.00 81.75 81 VAL A C 1
ATOM 631 O O . VAL A 1 81 ? 7.445 -10.423 1.207 1.00 81.75 81 VAL A O 1
ATOM 634 N N . ARG A 1 82 ? 7.033 -8.629 2.499 1.00 79.00 82 ARG A N 1
ATOM 635 C CA . ARG A 1 82 ? 7.130 -9.312 3.788 1.00 79.00 82 ARG A CA 1
ATOM 636 C C . ARG A 1 82 ? 5.793 -9.203 4.505 1.00 79.00 82 ARG A C 1
ATOM 638 O O . ARG A 1 82 ? 5.318 -8.101 4.747 1.00 79.00 82 ARG A O 1
ATOM 645 N N . ASN A 1 83 ? 5.214 -10.340 4.866 1.00 72.12 83 ASN A N 1
ATOM 646 C CA . ASN A 1 83 ? 4.024 -10.401 5.705 1.00 72.12 83 ASN A CA 1
ATOM 647 C C . ASN A 1 83 ? 4.436 -10.749 7.142 1.00 72.12 83 ASN A C 1
ATOM 649 O O . ASN A 1 83 ? 5.272 -11.629 7.348 1.00 72.12 83 ASN A O 1
ATOM 653 N N . GLU A 1 84 ? 3.870 -10.059 8.125 1.00 68.12 84 GLU A N 1
ATOM 654 C CA . GLU A 1 84 ? 4.201 -10.240 9.546 1.00 68.12 84 GLU A CA 1
ATOM 655 C C . GLU A 1 84 ? 3.830 -11.624 10.115 1.00 68.12 84 GLU A C 1
ATOM 657 O O . GLU A 1 84 ? 4.408 -12.048 11.111 1.00 68.12 84 GLU A O 1
ATOM 662 N N . GLN A 1 85 ? 2.896 -12.348 9.483 1.00 56.38 85 GLN A N 1
ATOM 663 C CA . GLN A 1 85 ? 2.371 -13.626 9.980 1.00 56.38 85 GLN A CA 1
ATOM 664 C C . GLN A 1 85 ? 3.220 -14.843 9.566 1.00 56.38 85 GLN A C 1
ATOM 666 O O . GLN A 1 85 ? 2.906 -15.968 9.953 1.00 56.38 85 GLN A O 1
ATOM 671 N N . CYS A 1 86 ? 4.287 -14.665 8.776 1.00 56.25 86 CYS A N 1
ATOM 672 C CA . CYS A 1 86 ? 5.160 -15.757 8.334 1.00 56.25 86 CYS A CA 1
ATOM 673 C C . CYS A 1 86 ? 6.593 -15.583 8.855 1.00 56.25 86 CYS A C 1
ATOM 675 O O . CYS A 1 86 ? 7.382 -14.815 8.305 1.00 56.25 86 CYS A O 1
ATOM 677 N N . MET A 1 87 ? 6.966 -16.369 9.871 1.00 47.03 87 MET A N 1
ATOM 678 C CA . MET A 1 87 ? 8.374 -16.594 10.208 1.00 47.03 87 MET A CA 1
ATOM 679 C C . MET A 1 87 ? 9.026 -17.449 9.109 1.00 47.03 87 MET A C 1
ATOM 681 O O . MET A 1 87 ? 8.671 -18.611 8.929 1.00 47.03 87 MET A O 1
ATOM 685 N N . MET A 1 88 ? 9.936 -16.824 8.352 1.00 45.94 88 MET A N 1
ATOM 686 C CA . MET A 1 88 ? 10.972 -17.389 7.467 1.00 45.94 88 MET A CA 1
ATOM 687 C C . MET A 1 88 ? 10.862 -18.905 7.200 1.00 45.94 88 MET A C 1
ATOM 689 O O . MET A 1 88 ? 11.556 -19.708 7.822 1.00 45.94 88 MET A O 1
ATOM 693 N N . ARG A 1 89 ? 10.044 -19.313 6.221 1.00 49.22 89 ARG A N 1
ATOM 694 C CA . ARG A 1 89 ? 10.201 -20.632 5.591 1.00 49.22 89 ARG A CA 1
ATOM 695 C C . ARG A 1 89 ? 11.161 -20.504 4.412 1.00 49.22 89 ARG A C 1
ATOM 697 O O . ARG A 1 89 ? 10.914 -19.749 3.474 1.00 49.22 89 ARG A O 1
ATOM 704 N N . SER A 1 90 ? 12.271 -21.234 4.501 1.00 40.69 90 SER A N 1
ATOM 705 C CA . SER A 1 90 ? 13.282 -21.368 3.451 1.00 40.69 90 SER A CA 1
ATOM 706 C C . SER A 1 90 ? 12.619 -21.717 2.111 1.00 40.69 90 SER A C 1
ATOM 708 O O . SER A 1 90 ? 11.948 -22.742 2.006 1.00 40.69 90 SER A O 1
ATOM 710 N N . GLY A 1 91 ? 12.768 -20.842 1.108 1.00 51.81 91 GLY A N 1
ATOM 711 C CA . GLY A 1 91 ? 12.380 -21.111 -0.283 1.00 51.81 91 GLY A CA 1
ATOM 712 C C . GLY A 1 91 ? 11.132 -20.402 -0.831 1.00 51.81 91 GLY A C 1
ATOM 713 O O . GLY A 1 91 ? 10.853 -20.552 -2.018 1.00 51.81 91 GLY A O 1
ATOM 714 N N . GLN A 1 92 ? 10.386 -19.612 -0.047 1.00 54.41 92 GLN A N 1
ATOM 715 C CA . GLN A 1 92 ? 9.270 -18.825 -0.600 1.00 54.41 92 GLN A CA 1
ATOM 716 C C . GLN A 1 92 ? 9.809 -17.576 -1.324 1.00 54.41 92 GLN A C 1
ATOM 718 O O . GLN A 1 92 ? 10.603 -16.832 -0.755 1.00 54.41 92 GLN A O 1
ATOM 723 N N . GLN A 1 93 ? 9.431 -17.350 -2.590 1.00 56.41 93 GLN A N 1
ATOM 724 C CA . GLN A 1 93 ? 9.897 -16.203 -3.385 1.00 56.41 93 GLN A CA 1
ATOM 725 C C . GLN A 1 93 ? 9.386 -14.878 -2.793 1.00 56.41 93 GLN A C 1
ATOM 727 O O . GLN A 1 93 ? 8.324 -14.384 -3.160 1.00 56.41 93 GLN A O 1
ATOM 732 N N . PHE A 1 94 ? 10.155 -14.292 -1.875 1.00 69.94 94 PHE A N 1
ATOM 733 C CA . PHE A 1 94 ? 9.893 -12.957 -1.327 1.00 69.94 94 PHE A CA 1
ATOM 734 C C . PHE A 1 94 ? 10.130 -11.856 -2.355 1.00 69.94 94 PHE A C 1
ATOM 736 O O . PHE A 1 94 ? 9.598 -10.765 -2.193 1.00 69.94 94 PHE A O 1
ATOM 743 N N . TYR A 1 95 ? 10.926 -12.147 -3.387 1.00 79.88 95 TYR A N 1
ATOM 744 C CA . TYR A 1 95 ? 11.348 -11.216 -4.420 1.00 79.88 95 TYR A CA 1
ATOM 745 C C . TYR A 1 95 ? 10.677 -11.559 -5.744 1.00 79.88 95 TYR A C 1
ATOM 747 O O . TYR A 1 95 ? 10.837 -12.660 -6.272 1.00 79.88 95 TYR A O 1
ATOM 755 N N . LYS A 1 96 ? 9.970 -10.586 -6.307 1.00 88.06 96 LYS A N 1
ATOM 756 C CA . LYS A 1 96 ? 9.567 -10.575 -7.707 1.00 88.06 96 LYS A CA 1
ATOM 757 C C . LYS A 1 96 ? 10.526 -9.672 -8.472 1.00 88.06 96 LYS A C 1
ATOM 759 O O . LYS A 1 96 ? 10.816 -8.565 -8.022 1.00 88.06 96 LYS A O 1
ATOM 764 N N . TYR A 1 97 ? 10.981 -10.138 -9.629 1.00 89.25 97 TYR A N 1
ATOM 765 C CA . TYR A 1 97 ? 11.852 -9.391 -10.534 1.00 89.25 97 TYR A CA 1
ATOM 766 C C . TYR A 1 97 ? 11.052 -8.980 -11.768 1.00 89.25 97 TYR A C 1
ATOM 768 O O . TYR A 1 97 ? 10.797 -9.830 -12.625 1.00 89.25 97 TYR A O 1
ATOM 776 N N . PRO A 1 98 ? 10.600 -7.718 -11.847 1.00 89.44 98 PRO A N 1
ATOM 777 C CA . PRO A 1 98 ? 9.828 -7.258 -12.987 1.00 89.44 98 PRO A CA 1
ATOM 778 C C . PRO A 1 98 ? 10.657 -7.288 -14.271 1.00 89.44 98 PRO A C 1
ATOM 780 O O . PRO A 1 98 ? 11.857 -7.007 -14.271 1.00 89.44 98 PRO A O 1
ATOM 783 N N . ALA A 1 99 ? 10.016 -7.634 -15.386 1.00 88.44 99 ALA A N 1
ATOM 784 C CA . ALA A 1 99 ? 10.688 -7.708 -16.679 1.00 88.44 99 ALA A CA 1
ATOM 785 C C . ALA A 1 99 ? 11.188 -6.326 -17.136 1.00 88.44 99 ALA A C 1
ATOM 787 O O . ALA A 1 99 ? 10.516 -5.314 -16.934 1.00 88.44 99 ALA A O 1
ATOM 788 N N . ARG A 1 100 ? 12.339 -6.278 -17.815 1.00 86.00 100 ARG A N 1
ATOM 789 C CA . ARG A 1 100 ? 12.860 -5.029 -18.395 1.00 86.00 100 ARG A CA 1
ATOM 790 C C . ARG A 1 100 ? 11.889 -4.450 -19.422 1.00 86.00 100 ARG A C 1
ATOM 792 O O . ARG A 1 100 ? 11.333 -5.184 -20.241 1.00 86.00 100 ARG A O 1
ATOM 799 N N . THR A 1 101 ? 11.737 -3.132 -19.415 1.00 86.25 101 THR A N 1
ATOM 800 C CA . THR A 1 101 ? 10.890 -2.420 -20.377 1.00 86.25 101 THR A CA 1
ATOM 801 C C . THR A 1 101 ? 11.714 -1.983 -21.580 1.00 86.25 101 THR A C 1
ATOM 803 O O . THR A 1 101 ? 12.798 -1.433 -21.410 1.00 86.25 101 THR A O 1
ATOM 806 N N . ARG A 1 102 ? 11.211 -2.197 -22.799 1.00 80.56 102 ARG A N 1
ATOM 807 C CA . ARG A 1 102 ? 11.868 -1.746 -24.039 1.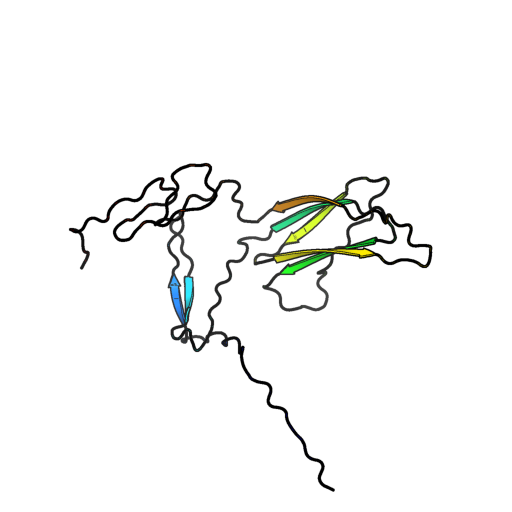00 80.56 102 ARG A CA 1
ATOM 808 C C . ARG A 1 102 ? 11.235 -0.445 -24.528 1.00 80.56 102 ARG A C 1
ATOM 810 O O . ARG A 1 102 ? 10.048 -0.230 -24.304 1.00 80.56 102 ARG A O 1
ATOM 817 N N . ASN A 1 103 ? 12.009 0.395 -25.216 1.00 80.31 103 ASN A N 1
ATOM 818 C CA . ASN A 1 103 ? 11.522 1.601 -25.905 1.00 80.31 103 ASN A CA 1
ATOM 819 C C . ASN A 1 103 ? 10.662 2.529 -25.025 1.00 80.31 103 ASN A C 1
ATOM 821 O O . ASN A 1 103 ? 9.654 3.058 -25.484 1.00 80.31 103 ASN A O 1
ATOM 825 N N . PHE A 1 104 ? 11.028 2.684 -23.752 1.00 76.44 104 PHE A N 1
ATOM 826 C CA . PHE A 1 104 ? 10.302 3.513 -22.783 1.00 76.44 104 PHE A CA 1
ATOM 827 C C . PHE A 1 104 ? 8.816 3.147 -22.578 1.00 76.44 104 PHE A C 1
ATOM 829 O O . PHE A 1 104 ? 8.010 3.980 -22.166 1.00 76.44 104 PHE A O 1
ATOM 836 N N . GLN A 1 105 ? 8.434 1.896 -22.854 1.00 89.25 105 GLN A N 1
ATOM 837 C CA . GLN A 1 105 ? 7.066 1.425 -22.641 1.00 89.25 105 GLN A CA 1
ATOM 838 C C . GLN A 1 105 ? 6.780 1.140 -21.162 1.00 89.25 105 GLN A C 1
ATOM 840 O O . GLN A 1 105 ? 7.650 0.695 -20.415 1.00 89.25 105 GLN A O 1
ATOM 845 N N . TRP A 1 106 ? 5.531 1.366 -20.757 1.00 90.38 106 TRP A N 1
ATOM 846 C CA . TRP A 1 106 ? 5.044 1.041 -19.419 1.00 90.38 106 TRP A CA 1
ATOM 847 C C . TRP A 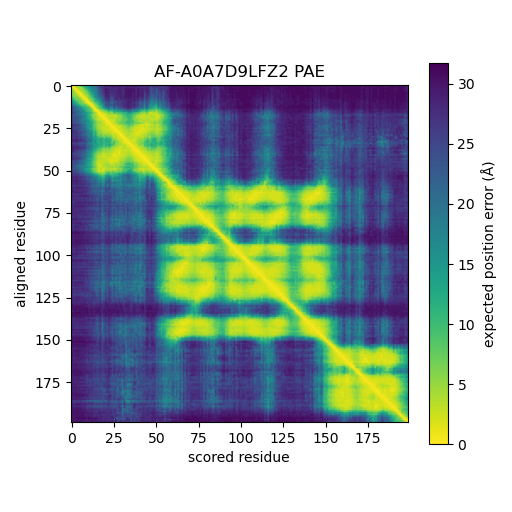1 106 ? 4.601 -0.418 -19.354 1.00 90.38 106 TRP A C 1
ATOM 849 O O . TRP A 1 106 ? 3.731 -0.828 -20.122 1.00 90.38 106 TRP A O 1
ATOM 859 N N . ASN A 1 107 ? 5.133 -1.164 -18.390 1.00 91.69 107 ASN A N 1
ATOM 860 C CA . ASN A 1 107 ? 4.687 -2.517 -18.075 1.00 91.69 107 ASN A CA 1
ATOM 861 C C . ASN A 1 107 ? 3.904 -2.533 -16.766 1.00 91.69 107 ASN A C 1
ATOM 863 O O . ASN A 1 107 ? 4.063 -1.652 -15.924 1.00 91.69 107 ASN A O 1
ATOM 867 N N . ASN A 1 108 ? 3.075 -3.558 -16.587 1.00 92.00 108 ASN A N 1
ATOM 868 C CA . ASN A 1 108 ? 2.343 -3.785 -15.349 1.00 92.00 108 ASN A CA 1
ATOM 869 C C . ASN A 1 108 ? 2.760 -5.123 -14.756 1.00 92.00 108 ASN A C 1
ATOM 871 O O . ASN A 1 108 ? 2.845 -6.115 -15.476 1.00 92.00 108 ASN A O 1
ATOM 875 N N . ASP A 1 109 ? 2.965 -5.147 -13.446 1.00 90.50 109 ASP A N 1
ATOM 876 C CA . ASP A 1 109 ? 3.235 -6.372 -12.712 1.00 90.50 109 ASP A CA 1
ATOM 877 C C . ASP A 1 109 ? 2.382 -6.459 -11.450 1.00 90.50 109 ASP A C 1
ATOM 879 O O . ASP A 1 109 ? 2.041 -5.447 -10.831 1.00 90.50 109 ASP A O 1
ATOM 883 N N . THR A 1 110 ? 2.056 -7.692 -11.066 1.00 87.19 110 THR A N 1
ATOM 884 C CA . THR A 1 110 ? 1.211 -7.981 -9.903 1.00 87.19 110 THR A CA 1
ATOM 885 C C . THR A 1 110 ? 1.938 -8.889 -8.914 1.00 87.19 110 THR A C 1
ATOM 887 O O . THR A 1 110 ? 2.629 -9.838 -9.309 1.00 87.19 110 THR A O 1
ATOM 890 N N . VAL A 1 111 ? 1.779 -8.589 -7.622 1.00 87.06 111 VAL A N 1
ATOM 891 C CA . VAL A 1 111 ? 2.252 -9.394 -6.488 1.00 87.06 111 VAL A CA 1
ATOM 892 C C . VAL A 1 111 ? 1.073 -9.709 -5.570 1.00 87.06 111 VAL A C 1
ATOM 894 O O . VAL A 1 111 ? 0.273 -8.832 -5.240 1.00 87.06 111 VAL A O 1
ATOM 897 N N . HIS A 1 112 ? 0.971 -10.967 -5.148 1.00 82.06 112 HIS A N 1
ATOM 898 C CA . HIS A 1 112 ? -0.039 -11.407 -4.191 1.00 82.06 112 HIS A CA 1
ATOM 899 C C . HIS A 1 112 ? 0.325 -10.970 -2.772 1.00 82.06 112 HIS A C 1
ATOM 901 O O . HIS A 1 112 ? 1.459 -11.147 -2.329 1.00 82.06 112 HIS A O 1
ATOM 907 N N . LEU A 1 113 ? -0.660 -10.443 -2.050 1.00 77.81 113 LEU A N 1
ATOM 908 C CA . LEU A 1 113 ? -0.557 -10.074 -0.645 1.00 77.81 113 LEU A CA 1
ATOM 909 C C . LEU A 1 113 ? -1.336 -11.086 0.187 1.00 77.81 113 LEU A C 1
ATOM 911 O O . LEU A 1 113 ? -2.463 -11.454 -0.151 1.00 77.81 113 LEU A O 1
ATOM 915 N N . LYS A 1 114 ? -0.740 -11.530 1.288 1.00 74.06 114 LYS A N 1
ATOM 916 C CA . LYS A 1 114 ? -1.428 -12.398 2.244 1.00 74.06 114 LYS A CA 1
ATOM 917 C C . LYS A 1 114 ? -2.229 -11.568 3.230 1.00 74.06 114 LYS A C 1
ATOM 919 O O . LYS A 1 114 ? -1.877 -10.419 3.476 1.00 74.06 114 LYS A O 1
ATOM 924 N N . ARG A 1 115 ? -3.278 -12.146 3.821 1.00 68.88 115 ARG A N 1
ATOM 925 C CA . ARG A 1 115 ? -3.926 -11.561 5.009 1.00 68.88 115 ARG A CA 1
ATOM 926 C C . ARG A 1 115 ? -2.877 -11.154 6.073 1.00 68.88 115 ARG A C 1
ATOM 928 O O . ARG A 1 115 ? -1.821 -11.777 6.140 1.00 68.88 115 ARG A O 1
ATOM 935 N N . GLY A 1 116 ? -3.129 -10.132 6.889 1.00 68.31 116 GLY A N 1
ATOM 936 C CA . GLY A 1 116 ? -2.097 -9.527 7.761 1.00 68.31 116 GLY A CA 1
ATOM 937 C C . GLY A 1 116 ? -1.520 -8.203 7.261 1.00 68.31 116 GLY A C 1
ATOM 938 O O . GLY A 1 116 ? -1.858 -7.740 6.171 1.00 68.31 116 GLY A O 1
ATOM 939 N N . HIS A 1 117 ? -0.654 -7.570 8.050 1.00 72.75 117 HIS A N 1
ATOM 940 C CA . HIS A 1 117 ? 0.131 -6.430 7.586 1.00 72.75 117 HIS A CA 1
ATOM 941 C C . HIS A 1 117 ? 1.214 -6.904 6.605 1.00 72.75 117 HIS A C 1
ATOM 943 O O . HIS A 1 117 ? 1.964 -7.851 6.864 1.00 72.75 117 HIS A O 1
ATOM 949 N N . ASN A 1 118 ? 1.289 -6.237 5.451 1.00 75.94 118 ASN A N 1
ATOM 950 C CA . ASN A 1 118 ? 2.298 -6.501 4.429 1.00 75.94 118 ASN A CA 1
ATOM 951 C C . ASN A 1 118 ? 3.182 -5.268 4.268 1.00 75.94 118 ASN A C 1
ATOM 953 O O . ASN A 1 118 ? 2.690 -4.175 3.999 1.00 75.94 118 ASN A O 1
ATOM 957 N N . LEU A 1 119 ? 4.489 -5.466 4.374 1.00 80.50 119 LEU A N 1
ATOM 958 C CA . LEU A 1 119 ? 5.507 -4.506 3.983 1.00 80.50 119 LEU A CA 1
ATOM 959 C C . LEU A 1 119 ? 5.885 -4.782 2.526 1.00 80.50 119 LEU A C 1
ATOM 961 O O . LEU A 1 119 ? 6.435 -5.842 2.223 1.00 80.50 119 LEU A O 1
ATOM 965 N N . ILE A 1 120 ? 5.585 -3.839 1.635 1.00 85.56 120 ILE A N 1
ATOM 966 C CA . ILE A 1 120 ? 5.919 -3.908 0.208 1.00 85.56 120 ILE A CA 1
ATOM 967 C C . ILE A 1 120 ? 7.041 -2.914 -0.054 1.00 85.56 120 ILE A C 1
ATOM 969 O O . ILE A 1 120 ? 6.916 -1.741 0.292 1.00 85.56 120 ILE A O 1
ATOM 973 N N . VAL A 1 121 ? 8.125 -3.367 -0.676 1.00 86.31 121 VAL A N 1
ATOM 974 C CA . VAL A 1 121 ? 9.276 -2.514 -0.963 1.00 86.31 121 VAL A CA 1
ATOM 975 C C . VAL A 1 121 ? 9.744 -2.718 -2.391 1.00 86.31 121 VAL A C 1
ATOM 977 O O . VAL A 1 121 ? 10.055 -3.829 -2.823 1.00 86.31 121 VAL A O 1
ATOM 980 N N . TRP A 1 122 ? 9.816 -1.604 -3.109 1.00 90.25 122 TRP A N 1
ATOM 981 C CA . TRP A 1 122 ? 10.412 -1.498 -4.431 1.00 90.25 122 TRP A CA 1
ATOM 982 C C . TRP A 1 122 ? 11.867 -1.083 -4.264 1.00 90.25 122 TRP A C 1
ATOM 984 O O . TRP A 1 122 ? 12.156 -0.029 -3.703 1.00 90.25 122 TRP A O 1
ATOM 994 N N . GLN A 1 123 ? 12.783 -1.919 -4.735 1.00 89.56 123 GLN A N 1
ATOM 995 C CA . GLN A 1 123 ? 14.213 -1.689 -4.619 1.00 89.56 123 GLN A CA 1
ATOM 996 C C . GLN A 1 123 ? 14.823 -1.623 -6.017 1.00 89.56 123 GLN A C 1
ATOM 998 O O . GLN A 1 123 ? 14.654 -2.538 -6.821 1.00 89.56 123 GLN A O 1
ATOM 1003 N N . ALA A 1 124 ? 15.527 -0.527 -6.295 1.00 87.56 124 ALA A N 1
ATOM 1004 C CA . ALA A 1 124 ? 16.309 -0.339 -7.506 1.00 87.56 124 ALA A CA 1
ATOM 1005 C C . ALA A 1 124 ? 17.776 -0.117 -7.122 1.00 87.56 124 ALA A C 1
ATOM 1007 O O . ALA A 1 124 ? 18.070 0.689 -6.239 1.00 87.56 124 ALA A O 1
ATOM 1008 N N . ALA A 1 125 ? 18.689 -0.832 -7.767 1.00 84.62 125 ALA A N 1
ATOM 1009 C CA . ALA A 1 125 ? 20.125 -0.692 -7.562 1.00 84.62 125 ALA A CA 1
ATOM 1010 C C . ALA A 1 125 ? 20.841 -0.612 -8.910 1.00 84.62 125 ALA A C 1
ATOM 1012 O O . ALA A 1 125 ? 20.487 -1.324 -9.847 1.00 84.62 125 ALA A O 1
ATOM 1013 N N . LEU A 1 126 ? 21.849 0.253 -9.002 1.00 78.31 126 LEU A N 1
ATOM 1014 C CA . LEU A 1 126 ? 22.711 0.362 -10.175 1.00 78.31 126 LEU A CA 1
ATOM 1015 C C . LEU A 1 126 ? 23.920 -0.557 -10.003 1.00 78.31 126 LEU A C 1
ATOM 1017 O O . LEU A 1 126 ? 24.617 -0.476 -8.992 1.00 78.31 126 LEU A O 1
ATOM 1021 N N . PHE A 1 127 ? 24.192 -1.389 -11.003 1.00 75.25 127 PHE A N 1
ATOM 1022 C CA . PHE A 1 127 ? 25.381 -2.233 -11.073 1.00 75.25 127 PHE A CA 1
ATOM 1023 C C . PHE A 1 127 ? 26.237 -1.792 -12.267 1.00 75.25 127 PHE A C 1
ATOM 1025 O O . PHE A 1 127 ? 26.049 -2.284 -13.379 1.00 75.25 127 PHE A O 1
ATOM 1032 N N . PRO A 1 128 ? 27.153 -0.825 -12.071 1.00 65.25 128 PRO A N 1
ATOM 1033 C CA . PRO A 1 128 ? 27.951 -0.282 -13.161 1.00 65.25 128 PRO A CA 1
ATOM 1034 C C . PRO A 1 128 ? 28.963 -1.317 -13.674 1.00 65.25 128 PRO A C 1
ATOM 1036 O O . PRO A 1 128 ? 29.889 -1.707 -12.966 1.00 65.25 128 PRO A O 1
ATOM 1039 N N . ASN A 1 129 ? 28.832 -1.727 -14.935 1.00 60.16 129 ASN A N 1
ATOM 1040 C CA . ASN A 1 129 ? 29.783 -2.617 -15.603 1.00 60.16 129 ASN A CA 1
ATOM 1041 C C . ASN A 1 129 ? 30.964 -1.833 -16.196 1.00 60.16 129 ASN A C 1
ATOM 1043 O O . ASN A 1 129 ? 31.012 -1.692 -17.410 1.00 60.16 129 ASN A O 1
ATOM 1047 N N . ASN A 1 130 ? 31.899 -1.317 -15.382 1.00 58.28 130 ASN A N 1
ATOM 1048 C CA . ASN A 1 130 ? 33.222 -0.731 -15.741 1.00 58.28 130 ASN A CA 1
ATOM 1049 C C . ASN A 1 130 ? 33.332 0.242 -16.947 1.00 58.28 130 ASN A C 1
ATOM 1051 O O . ASN A 1 130 ? 34.414 0.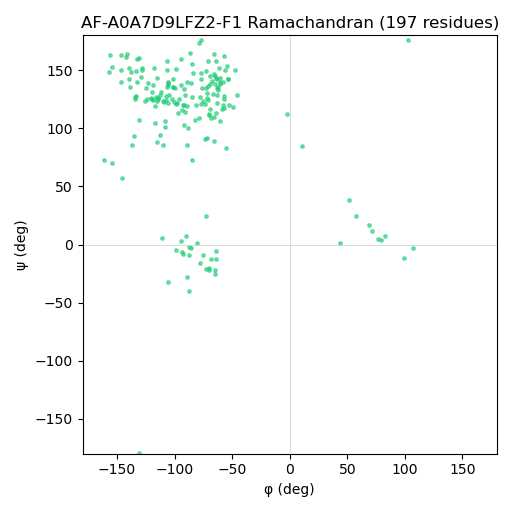743 -17.249 1.00 58.28 130 ASN A O 1
ATOM 1055 N N . ARG A 1 131 ? 32.243 0.561 -17.637 1.00 57.59 131 ARG A N 1
ATOM 1056 C CA . ARG A 1 131 ? 32.136 1.536 -18.708 1.00 57.59 131 ARG A CA 1
ATOM 1057 C C . ARG A 1 131 ? 31.585 2.779 -18.048 1.00 57.59 131 ARG A C 1
ATOM 1059 O O . ARG A 1 131 ? 30.559 2.705 -17.383 1.00 57.59 131 ARG A O 1
ATOM 1066 N N . LYS A 1 132 ? 32.367 3.857 -18.157 1.00 54.75 132 LYS A N 1
ATOM 1067 C CA . LYS A 1 132 ? 32.051 5.252 -17.824 1.00 54.75 132 LYS A CA 1
ATOM 1068 C C . LYS A 1 132 ? 30.609 5.414 -17.342 1.00 54.75 132 LYS A C 1
ATOM 1070 O O . LYS A 1 132 ? 29.692 5.243 -18.135 1.00 54.75 132 LYS A O 1
ATOM 1075 N N . LEU A 1 133 ? 30.451 5.748 -16.061 1.00 57.47 133 LEU A N 1
ATOM 1076 C CA . LEU A 1 133 ? 29.198 6.198 -15.463 1.00 57.47 133 LEU A CA 1
ATOM 1077 C C . LEU A 1 133 ? 28.700 7.410 -16.269 1.00 57.47 133 LEU A C 1
ATOM 1079 O O . LEU A 1 133 ? 29.017 8.557 -15.947 1.00 57.47 133 LEU A O 1
ATOM 1083 N N . GLU A 1 134 ? 28.014 7.162 -17.384 1.00 53.25 134 GLU A N 1
ATOM 1084 C CA . GLU A 1 134 ? 27.318 8.203 -18.110 1.00 53.25 134 GLU A CA 1
ATOM 1085 C C . GLU A 1 134 ? 26.255 8.711 -17.158 1.00 53.25 134 GLU A C 1
ATOM 1087 O O . GLU A 1 134 ? 25.467 7.967 -16.575 1.00 53.25 134 GLU A O 1
ATOM 1092 N N . ARG A 1 135 ? 26.359 10.006 -16.898 1.00 55.00 135 ARG A N 1
ATOM 1093 C CA . ARG A 1 135 ? 25.841 10.684 -15.719 1.00 55.00 135 ARG A CA 1
ATOM 1094 C C . ARG A 1 135 ? 24.314 10.837 -15.719 1.00 55.00 135 ARG A C 1
ATOM 1096 O O . ARG A 1 135 ? 23.828 11.733 -15.053 1.00 55.00 135 ARG A O 1
ATOM 1103 N N . ASN A 1 136 ? 23.594 9.979 -16.440 1.00 55.09 136 ASN A N 1
ATOM 1104 C CA . ASN A 1 136 ? 22.145 9.937 -16.597 1.00 55.09 136 ASN A CA 1
ATOM 1105 C C . ASN A 1 136 ? 21.689 8.472 -16.737 1.00 55.09 136 ASN A C 1
ATOM 1107 O O . ASN A 1 136 ? 21.105 8.091 -17.748 1.00 55.09 136 ASN A O 1
ATOM 1111 N N . GLY A 1 137 ? 21.998 7.622 -15.754 1.00 60.56 137 GLY A N 1
ATOM 1112 C CA . GLY A 1 137 ? 21.391 6.292 -15.698 1.00 60.56 137 GLY A CA 1
ATOM 1113 C C . GLY A 1 137 ? 19.872 6.447 -15.664 1.00 60.56 137 GLY A C 1
ATOM 1114 O O . GLY A 1 137 ? 19.345 7.080 -14.751 1.00 60.56 137 GLY A O 1
ATOM 1115 N N . GLU A 1 138 ? 19.181 5.938 -16.682 1.00 74.31 138 GLU A N 1
ATOM 1116 C CA . GLU A 1 138 ? 17.728 6.065 -16.788 1.00 74.31 138 GLU A CA 1
ATOM 1117 C C . GLU A 1 138 ? 17.062 5.419 -15.558 1.00 74.31 138 GLU A C 1
ATOM 1119 O O . GLU A 1 138 ? 17.230 4.213 -15.334 1.00 74.31 138 GLU A O 1
ATOM 1124 N N . PRO A 1 139 ? 16.348 6.197 -14.723 1.00 81.56 139 PRO A N 1
ATOM 1125 C CA . PRO A 1 139 ? 15.826 5.698 -13.461 1.00 81.56 139 PRO A CA 1
ATOM 1126 C C . PRO A 1 139 ? 14.681 4.709 -13.686 1.00 81.56 139 PRO A C 1
ATOM 1128 O O . PRO A 1 139 ? 13.982 4.744 -14.701 1.00 81.56 139 PRO A O 1
ATOM 1131 N N . VAL A 1 140 ? 14.440 3.855 -12.689 1.00 88.00 140 VAL A N 1
ATOM 1132 C CA . VAL A 1 140 ? 13.183 3.102 -12.632 1.00 88.00 140 VAL A CA 1
ATOM 1133 C C . VAL A 1 140 ? 12.063 4.073 -12.292 1.00 88.00 140 VAL A C 1
ATOM 1135 O O . VAL A 1 140 ? 12.117 4.755 -11.270 1.00 88.00 140 VAL A O 1
ATOM 1138 N N . LEU A 1 141 ? 11.038 4.114 -13.138 1.00 89.81 141 LEU A N 1
ATOM 1139 C CA . LEU A 1 141 ? 9.854 4.934 -12.920 1.00 89.81 141 LEU A CA 1
ATOM 1140 C C . LEU A 1 141 ? 8.686 4.047 -12.510 1.00 89.81 141 LEU A C 1
ATOM 1142 O O . LEU A 1 141 ? 8.477 2.980 -13.085 1.00 89.81 141 LEU A O 1
ATOM 1146 N N . ILE A 1 142 ? 7.897 4.506 -11.543 1.00 89.94 142 ILE A N 1
ATOM 1147 C CA . ILE A 1 142 ? 6.632 3.879 -11.155 1.00 89.94 142 ILE A CA 1
ATOM 1148 C C . ILE A 1 142 ? 5.522 4.885 -11.444 1.00 89.94 142 ILE A C 1
ATOM 1150 O O . ILE A 1 142 ? 5.511 5.980 -10.892 1.00 89.94 142 ILE A O 1
ATOM 1154 N N . LYS A 1 143 ? 4.588 4.516 -12.322 1.00 87.25 143 LYS A N 1
ATOM 1155 C CA . LYS A 1 143 ? 3.471 5.376 -12.737 1.00 87.25 143 LYS A CA 1
ATOM 1156 C C . LYS A 1 143 ? 2.269 5.264 -11.822 1.00 87.25 143 LYS A C 1
ATOM 1158 O O . LYS A 1 143 ? 1.573 6.244 -11.595 1.00 87.25 143 LYS A O 1
ATOM 1163 N N . SER A 1 144 ? 1.956 4.057 -11.366 1.00 81.00 144 SER A N 1
ATOM 1164 C CA . SER A 1 144 ? 0.793 3.840 -10.506 1.00 81.00 144 SER A CA 1
ATOM 1165 C C . SER A 1 144 ? 0.953 2.578 -9.685 1.00 81.00 144 SER A C 1
ATOM 1167 O O . SER A 1 144 ? 1.555 1.612 -10.152 1.00 81.00 144 SER A O 1
ATOM 1169 N N . ILE A 1 145 ? 0.381 2.593 -8.484 1.00 82.88 145 ILE A N 1
ATOM 1170 C CA . ILE A 1 145 ? 0.273 1.444 -7.592 1.00 82.88 145 ILE A CA 1
ATOM 1171 C C . ILE A 1 145 ? -1.207 1.310 -7.240 1.00 82.88 145 ILE A C 1
ATOM 1173 O O . ILE A 1 145 ? -1.834 2.257 -6.772 1.00 82.88 145 ILE A O 1
ATOM 1177 N N . ARG A 1 146 ? -1.774 0.139 -7.504 1.00 76.50 146 ARG A N 1
ATOM 1178 C CA . ARG A 1 146 ? -3.153 -0.227 -7.191 1.00 76.50 146 ARG A CA 1
ATOM 1179 C C . ARG A 1 146 ? -3.138 -1.405 -6.240 1.00 76.50 146 ARG A C 1
ATOM 1181 O O . ARG A 1 146 ? -2.567 -2.441 -6.568 1.00 76.50 146 ARG A O 1
ATOM 1188 N N . VAL A 1 147 ? -3.785 -1.259 -5.092 1.00 77.44 147 VAL A N 1
ATOM 1189 C CA . VAL A 1 147 ? -3.915 -2.336 -4.109 1.00 77.44 147 VAL A CA 1
ATOM 1190 C C . VAL A 1 147 ? -5.381 -2.761 -4.034 1.00 77.44 147 VAL A C 1
ATOM 1192 O O . VAL A 1 147 ? -6.268 -1.922 -3.901 1.00 77.44 147 VAL A O 1
ATOM 1195 N N . GLN A 1 148 ? -5.637 -4.059 -4.159 1.00 73.12 148 GLN A N 1
ATOM 1196 C CA . GLN A 1 148 ? -6.957 -4.685 -4.085 1.00 73.12 148 GLN A CA 1
ATOM 1197 C C . GLN A 1 148 ? -7.001 -5.658 -2.902 1.00 73.12 148 GLN A C 1
ATOM 1199 O O . GLN A 1 148 ? -5.973 -6.214 -2.516 1.00 73.12 148 GLN A O 1
ATOM 1204 N N . GLY A 1 149 ? -8.184 -5.875 -2.322 1.00 63.72 149 GLY A N 1
ATOM 1205 C CA . GLY A 1 149 ? -8.349 -6.742 -1.143 1.00 63.72 149 GLY A CA 1
ATOM 1206 C C . GLY A 1 149 ? -7.952 -6.091 0.190 1.00 63.72 149 GLY A C 1
ATOM 1207 O O . GLY A 1 149 ? -8.032 -6.732 1.234 1.00 63.72 149 GLY A O 1
ATOM 1208 N N . VAL A 1 150 ? -7.574 -4.810 0.167 1.00 60.03 150 VAL A N 1
ATOM 1209 C CA . VAL A 1 150 ? -7.549 -3.918 1.338 1.00 60.03 150 VAL A CA 1
ATOM 1210 C C . VAL A 1 150 ? -8.985 -3.484 1.627 1.00 60.03 150 VAL A C 1
ATOM 1212 O O . VAL A 1 150 ? -9.744 -3.254 0.686 1.00 60.03 150 VAL A O 1
ATOM 1215 N N . ALA A 1 151 ? -9.371 -3.359 2.899 1.00 49.66 151 ALA A N 1
ATOM 1216 C CA . ALA A 1 151 ? -10.606 -2.657 3.242 1.00 49.66 151 ALA A CA 1
ATOM 1217 C C . ALA A 1 151 ? -10.467 -1.211 2.731 1.00 49.66 151 ALA A C 1
ATOM 1219 O O . ALA A 1 151 ? -9.637 -0.455 3.225 1.00 49.66 151 ALA A O 1
ATOM 1220 N N . TYR A 1 152 ? -11.170 -0.892 1.648 1.00 40.56 152 TYR A N 1
ATOM 1221 C CA . TYR A 1 152 ? -11.100 0.394 0.959 1.00 40.56 152 TYR A CA 1
ATOM 1222 C C . TYR A 1 152 ? -11.799 1.452 1.821 1.00 40.56 152 TYR A C 1
ATOM 1224 O O . TYR A 1 152 ? -12.917 1.201 2.262 1.00 40.56 152 TYR A O 1
ATOM 1232 N N . THR A 1 153 ? -11.210 2.635 2.012 1.00 43.47 153 THR A N 1
ATOM 1233 C CA . THR A 1 153 ? -12.012 3.848 2.243 1.00 43.47 153 THR A CA 1
ATOM 1234 C C . THR A 1 153 ? -11.479 4.931 1.297 1.00 43.47 153 THR A C 1
ATOM 1236 O O . THR A 1 153 ? -10.351 5.397 1.421 1.00 43.47 153 THR A O 1
ATOM 1239 N N . SER A 1 154 ? -12.248 5.246 0.249 1.00 43.62 154 SER A N 1
ATOM 1240 C CA . SER A 1 154 ? -12.032 6.407 -0.639 1.00 43.62 154 SER A CA 1
ATOM 1241 C C . SER A 1 154 ? -12.855 7.621 -0.219 1.00 43.62 154 SER A C 1
ATOM 1243 O O . SER A 1 154 ? -12.853 8.643 -0.895 1.00 43.62 154 SER A O 1
ATOM 1245 N N . GLU A 1 155 ? -13.574 7.490 0.885 1.00 52.81 155 GLU A N 1
ATOM 1246 C CA . GLU A 1 155 ? -14.328 8.550 1.528 1.00 52.81 155 GLU A CA 1
ATOM 1247 C C . GLU A 1 155 ? -13.554 8.945 2.784 1.00 52.81 155 GLU A C 1
ATOM 1249 O O . GLU A 1 155 ? -12.974 8.076 3.455 1.00 52.81 155 GLU A O 1
ATOM 1254 N N . CYS A 1 156 ? -13.490 10.252 3.066 1.00 57.53 156 CYS A N 1
ATOM 1255 C CA . CYS A 1 156 ? -12.968 10.736 4.337 1.00 57.53 156 CYS A CA 1
ATOM 1256 C C . CYS A 1 156 ? -13.731 10.013 5.442 1.00 57.53 156 CYS A C 1
ATOM 1258 O O . CYS A 1 156 ? -14.957 10.091 5.499 1.00 57.53 156 CYS A O 1
ATOM 1260 N N . SER A 1 157 ? -13.005 9.281 6.283 1.00 68.44 157 SER A N 1
ATOM 1261 C CA . SER A 1 157 ? -13.611 8.608 7.420 1.00 68.44 157 SER A CA 1
ATOM 1262 C C . SER A 1 157 ? -14.316 9.663 8.279 1.00 68.44 157 SER A C 1
ATOM 1264 O O . SER A 1 157 ? -13.661 10.652 8.639 1.00 68.44 157 SER A O 1
ATOM 1266 N N . PRO A 1 158 ? -15.616 9.498 8.578 1.00 72.00 158 PRO A N 1
ATOM 1267 C CA . PRO A 1 158 ? -16.333 10.420 9.447 1.00 72.00 158 PRO A CA 1
ATOM 1268 C C . PRO A 1 158 ? -15.617 10.527 10.798 1.00 72.00 158 PRO A C 1
ATOM 1270 O O . PRO A 1 158 ? -14.929 9.598 11.230 1.00 72.00 158 PRO A O 1
ATOM 1273 N N . CYS A 1 159 ? -15.729 11.683 11.457 1.00 82.38 159 CYS A N 1
ATOM 1274 C CA . CYS A 1 159 ? -15.045 11.875 12.731 1.00 82.38 159 CYS A CA 1
ATOM 1275 C C . CYS A 1 159 ? -15.524 10.859 13.769 1.00 82.38 159 CYS A C 1
ATOM 1277 O O . CYS A 1 159 ? -16.727 10.611 13.845 1.00 82.38 159 CYS A O 1
ATOM 1279 N N . PRO A 1 160 ? -14.614 10.282 14.571 1.00 77.69 160 PRO A N 1
ATOM 1280 C CA . PRO A 1 160 ? -15.003 9.321 15.590 1.00 77.69 160 PRO A CA 1
ATOM 1281 C C . PRO A 1 160 ? -15.936 9.979 16.613 1.00 77.69 160 PRO A C 1
ATOM 1283 O O . PRO A 1 160 ? -15.847 11.186 16.853 1.00 77.69 160 PRO A O 1
ATOM 1286 N N . ALA A 1 161 ? -16.807 9.181 17.233 1.00 81.31 161 ALA A N 1
ATOM 1287 C CA . ALA A 1 161 ? -17.647 9.634 18.338 1.00 81.31 161 ALA A CA 1
ATOM 1288 C C . ALA A 1 161 ? -16.796 10.277 19.451 1.00 81.31 161 ALA A C 1
ATOM 1290 O O . ALA A 1 161 ? -15.664 9.865 19.714 1.00 81.31 161 ALA A O 1
ATOM 1291 N N . GLY A 1 162 ? -17.317 11.333 20.071 1.00 84.81 162 GLY A N 1
ATOM 1292 C CA . GLY A 1 162 ? -16.550 12.195 20.976 1.00 84.81 162 GLY A CA 1
ATOM 1293 C C . GLY A 1 162 ? -15.613 13.175 20.260 1.00 84.81 162 GLY A C 1
ATOM 1294 O O . GLY A 1 162 ? -14.860 13.889 20.919 1.00 84.81 162 GLY A O 1
ATOM 1295 N N . SER A 1 163 ? -15.643 13.237 18.928 1.00 86.88 163 SER A N 1
ATOM 1296 C CA . SER A 1 163 ? -15.029 14.292 18.122 1.00 86.88 163 SER A CA 1
ATOM 1297 C C . SER A 1 163 ? -16.009 14.834 17.080 1.00 86.88 163 SER A C 1
ATOM 1299 O O . SER A 1 163 ? -17.001 14.195 16.735 1.00 86.88 163 SER A O 1
ATOM 1301 N N . PHE A 1 164 ? -15.740 16.033 16.572 1.00 89.00 164 PHE A N 1
ATOM 1302 C CA . PHE A 1 164 ? -16.578 16.693 15.577 1.00 89.00 164 PHE A CA 1
ATOM 1303 C C . PHE A 1 164 ? -15.746 17.452 14.537 1.00 89.00 164 PHE A C 1
ATOM 1305 O O . PHE A 1 164 ? -14.572 17.771 14.761 1.00 89.00 164 PHE A O 1
ATOM 1312 N N . THR A 1 165 ? -16.360 17.764 13.396 1.00 86.00 165 THR A N 1
ATOM 1313 C CA . THR A 1 165 ? -15.771 18.620 12.355 1.00 86.00 165 THR A CA 1
ATOM 1314 C C . THR A 1 165 ? -16.768 19.668 11.871 1.00 86.00 165 THR A C 1
ATOM 1316 O O . THR A 1 165 ? -17.884 19.348 11.485 1.00 86.00 165 THR A O 1
ATOM 1319 N N . LYS A 1 166 ? -16.374 20.947 11.862 1.00 75.75 166 LYS A N 1
ATOM 1320 C CA . LYS A 1 166 ? -17.265 22.045 11.435 1.00 75.75 166 LYS A CA 1
ATOM 1321 C C . LYS A 1 166 ? -17.412 22.161 9.914 1.00 75.75 166 LYS A C 1
ATOM 1323 O O . LYS A 1 166 ? -18.303 22.861 9.446 1.00 75.75 166 LYS A O 1
ATOM 1328 N N . SER A 1 167 ? -16.525 21.526 9.149 1.00 70.88 167 SER A N 1
ATOM 1329 C CA . SER A 1 167 ? -16.504 21.616 7.688 1.00 70.88 167 SER A CA 1
ATOM 1330 C C . SER A 1 167 ? -16.038 20.312 7.050 1.00 70.88 167 SER A C 1
ATOM 1332 O O . SER A 1 167 ? -15.067 19.702 7.500 1.00 70.88 167 SER A O 1
ATOM 1334 N N . GLU A 1 168 ? -16.676 19.922 5.947 1.00 63.91 168 GLU A N 1
ATOM 1335 C CA . GLU A 1 168 ? -16.318 18.733 5.155 1.00 63.91 168 GLU A CA 1
ATOM 1336 C C . GLU A 1 168 ? -14.915 18.823 4.518 1.00 63.91 168 GLU A C 1
ATOM 1338 O O . GLU A 1 168 ? -14.365 17.827 4.062 1.00 63.91 168 GLU A O 1
ATOM 1343 N N . SER A 1 169 ? -14.292 20.008 4.526 1.00 58.44 169 SER A N 1
ATOM 1344 C CA . SER A 1 169 ? -12.934 20.259 4.026 1.00 58.44 169 SER A CA 1
ATOM 1345 C C . SER A 1 169 ? -11.825 20.084 5.073 1.00 58.44 169 SER A C 1
ATOM 1347 O O . SER A 1 169 ? -10.679 20.455 4.815 1.00 58.44 169 SER A O 1
ATOM 1349 N N . THR A 1 170 ? -12.140 19.588 6.271 1.00 60.06 170 THR A N 1
ATOM 1350 C CA . THR A 1 170 ? -11.174 19.480 7.377 1.00 60.06 170 THR A CA 1
ATOM 1351 C C . THR A 1 170 ? -10.610 18.065 7.459 1.00 60.06 170 THR A C 1
ATOM 1353 O O . THR A 1 170 ? -11.355 17.111 7.649 1.00 60.06 170 THR A O 1
ATOM 1356 N N . THR A 1 171 ? -9.286 17.915 7.364 1.00 64.38 171 THR A N 1
ATOM 1357 C CA . THR A 1 171 ? -8.597 16.607 7.429 1.00 64.38 171 THR A CA 1
ATOM 1358 C C . THR A 1 171 ? -8.405 16.086 8.861 1.00 64.38 171 THR A C 1
ATOM 1360 O O . THR A 1 171 ? -7.766 15.058 9.060 1.00 64.38 171 THR A O 1
ATOM 1363 N N . SER A 1 172 ? -8.888 16.812 9.875 1.00 74.06 172 SER A N 1
ATOM 1364 C CA . SER A 1 172 ? -8.667 16.492 11.287 1.00 74.06 172 SER A CA 1
ATOM 1365 C C . SER A 1 172 ? -9.925 16.727 12.118 1.00 74.06 172 SER A C 1
ATOM 1367 O O . SER A 1 172 ? -10.650 17.698 11.896 1.00 74.06 172 SER A O 1
ATOM 1369 N N . CYS A 1 173 ? -10.147 15.845 13.089 1.00 85.19 173 CYS A N 1
ATOM 1370 C CA . CYS A 1 173 ? -11.287 15.867 13.994 1.00 85.19 173 CYS A CA 1
ATOM 1371 C C . CYS A 1 173 ? -10.936 16.592 15.292 1.00 85.19 173 CYS A C 1
ATOM 1373 O O . CYS A 1 173 ? -9.858 16.399 15.855 1.00 85.19 173 CYS A O 1
ATOM 1375 N N . THR A 1 174 ? -11.854 17.428 15.772 1.00 89.69 174 THR A N 1
ATOM 1376 C CA . THR A 1 174 ? -11.679 18.160 17.031 1.00 89.69 174 THR A CA 1
ATOM 1377 C C . THR A 1 174 ? -12.367 17.386 18.154 1.00 89.69 174 THR A C 1
ATOM 1379 O O . THR A 1 174 ? -13.556 17.105 18.011 1.00 89.69 174 THR A O 1
ATOM 1382 N N . PRO A 1 175 ? -11.680 17.034 19.255 1.00 90.12 175 PRO A N 1
ATOM 1383 C CA . PRO A 1 175 ? -12.313 16.333 20.369 1.00 90.12 175 PRO A CA 1
ATOM 1384 C C . PRO A 1 175 ? -13.365 17.215 21.052 1.00 90.12 175 PRO A C 1
ATOM 1386 O O . PRO A 1 175 ? -13.209 18.438 21.138 1.00 90.12 175 PRO A O 1
ATOM 1389 N N . CYS A 1 176 ? -14.429 16.593 21.557 1.00 89.38 176 CYS A N 1
ATOM 1390 C CA . CYS A 1 176 ? -15.424 17.282 22.364 1.00 89.38 176 CYS A CA 1
ATOM 1391 C C . CYS A 1 176 ? -14.824 17.710 23.715 1.00 89.38 176 CYS A C 1
ATOM 1393 O O . CYS A 1 176 ? -14.038 16.969 24.310 1.00 89.38 176 CYS A O 1
ATOM 1395 N N . PRO A 1 177 ? -15.170 18.910 24.213 1.00 88.19 177 PRO A N 1
ATOM 1396 C CA . PRO A 1 177 ? -14.775 19.349 25.547 1.00 88.19 177 PRO A CA 1
ATOM 1397 C C . PRO A 1 177 ? -15.431 18.487 26.638 1.00 88.19 177 PRO A C 1
ATOM 1399 O O . PRO A 1 177 ? -16.413 17.789 26.386 1.00 88.19 177 PRO A O 1
ATOM 1402 N N . ALA A 1 178 ? -14.900 18.559 27.863 1.00 81.31 178 ALA A N 1
ATOM 1403 C CA . ALA A 1 178 ? -15.489 17.880 29.019 1.00 81.31 178 ALA A CA 1
ATOM 1404 C C . ALA A 1 178 ? -16.975 18.254 29.189 1.00 81.31 178 ALA A C 1
ATOM 1406 O O . ALA A 1 178 ? -17.348 19.401 28.946 1.00 81.31 178 ALA A O 1
ATOM 1407 N N . ASP A 1 179 ? -17.796 17.283 29.598 1.00 78.62 179 ASP A N 1
ATOM 1408 C CA . ASP A 1 179 ? -19.265 17.362 29.706 1.00 78.62 179 ASP A CA 1
ATOM 1409 C C . ASP A 1 179 ? -20.029 17.459 28.371 1.00 78.62 179 ASP A C 1
ATOM 1411 O O . ASP A 1 179 ? -21.211 17.817 28.354 1.00 78.62 179 ASP A O 1
ATOM 1415 N N . TYR A 1 180 ? -19.382 17.123 27.251 1.00 86.00 180 TYR A N 1
ATOM 1416 C CA . TYR A 1 180 ? -20.013 17.023 25.936 1.00 86.00 180 TYR A CA 1
ATOM 1417 C C . TYR A 1 180 ? -19.713 15.676 25.264 1.00 86.00 180 TYR A C 1
ATOM 1419 O O . TYR A 1 180 ? -18.656 15.081 25.467 1.00 86.00 180 TYR A O 1
ATOM 1427 N N . TYR A 1 181 ? -20.629 15.220 24.412 1.00 86.44 181 TYR A N 1
ATOM 1428 C CA . TYR A 1 181 ? -20.518 14.005 23.608 1.00 86.44 181 TYR A CA 1
ATOM 1429 C C . TYR A 1 181 ? -20.907 14.274 22.149 1.00 86.44 181 TYR A C 1
ATOM 1431 O O . TYR A 1 181 ? -21.599 15.242 21.844 1.00 86.44 181 TYR A O 1
ATOM 1439 N N . SER A 1 182 ? -20.474 13.423 21.224 1.00 90.44 182 SER A N 1
ATOM 1440 C CA . SER A 1 182 ? -20.889 13.485 19.819 1.00 90.44 182 SER A CA 1
ATOM 1441 C C . SER A 1 182 ? -20.954 12.087 19.212 1.00 90.44 182 SER A C 1
ATOM 1443 O O . SER A 1 182 ? -20.223 11.192 19.638 1.00 90.44 182 SER A O 1
ATOM 1445 N N . GLY A 1 183 ? -21.838 11.896 18.231 1.00 81.62 183 GLY A N 1
ATOM 1446 C CA . GLY A 1 183 ? -21.875 10.683 17.411 1.00 81.62 183 GLY A CA 1
ATOM 1447 C C . GLY A 1 183 ? -20.804 10.687 16.315 1.00 81.62 183 GLY A C 1
ATOM 1448 O O . GLY A 1 183 ? -20.121 11.687 16.099 1.00 81.62 183 GLY A O 1
ATOM 1449 N N . GLU A 1 184 ? -20.665 9.571 15.602 1.00 82.50 184 GLU A N 1
ATOM 1450 C CA . GLU A 1 184 ? -19.770 9.479 14.444 1.00 82.50 184 GLU A CA 1
ATOM 1451 C C . GLU A 1 184 ? -20.204 10.455 13.334 1.00 82.50 184 GLU A C 1
ATOM 1453 O O . GLU A 1 184 ? -21.389 10.587 13.029 1.00 82.50 184 GLU A O 1
ATOM 1458 N N . GLY A 1 185 ? -19.248 11.174 12.746 1.00 81.06 185 GLY A N 1
ATOM 1459 C CA . GLY A 1 185 ? -19.508 12.159 11.691 1.00 81.06 185 GLY A CA 1
ATOM 1460 C C . GLY A 1 185 ? -20.200 13.434 12.172 1.00 81.06 185 GLY A C 1
ATOM 1461 O O . GLY A 1 185 ? -20.653 14.224 11.346 1.00 81.06 185 GLY A O 1
ATOM 1462 N N . ALA A 1 186 ? -20.286 13.655 13.486 1.00 86.00 186 ALA A N 1
ATOM 1463 C CA . ALA A 1 186 ? -20.946 14.827 14.033 1.00 86.00 186 ALA A CA 1
ATOM 1464 C C . ALA A 1 186 ? -20.253 16.133 13.619 1.00 86.00 186 ALA A C 1
ATOM 1466 O O . ALA A 1 186 ? -19.022 16.250 13.593 1.00 86.00 186 ALA A O 1
ATOM 1467 N N . THR A 1 187 ? -21.067 17.151 13.356 1.00 87.94 187 THR A N 1
ATOM 1468 C CA . THR A 1 187 ? -20.599 18.506 13.046 1.00 87.94 187 THR A CA 1
ATOM 1469 C C . THR A 1 187 ? -20.527 19.417 14.270 1.00 87.94 187 THR A C 1
ATOM 1471 O O . THR A 1 187 ? -20.015 20.533 14.187 1.00 87.94 187 THR A O 1
ATOM 1474 N N . GLU A 1 188 ? -21.010 18.939 15.417 1.00 89.69 188 GLU A N 1
ATOM 1475 C CA . GLU A 1 188 ? -21.030 19.637 16.702 1.00 89.69 188 GLU A CA 1
ATOM 1476 C C . GLU A 1 188 ? -21.095 18.649 17.879 1.00 89.69 188 GLU A C 1
ATOM 1478 O O . GLU A 1 188 ? -21.420 17.475 17.698 1.00 89.69 188 GLU A O 1
ATOM 1483 N N . CYS A 1 189 ? -20.779 19.123 19.087 1.00 91.62 189 CYS A N 1
ATOM 1484 C CA . CYS A 1 189 ? -20.893 18.338 20.317 1.00 91.62 189 CYS A CA 1
ATOM 1485 C C . CYS A 1 189 ? -22.157 18.716 21.100 1.00 91.62 189 CYS A C 1
ATOM 1487 O O . CYS A 1 189 ? -22.508 19.890 21.211 1.00 91.62 189 CYS A O 1
ATOM 1489 N N . ILE A 1 190 ? -22.787 17.718 21.709 1.00 90.00 190 ILE A N 1
ATOM 1490 C CA . ILE A 1 190 ? -24.007 17.811 22.509 1.00 90.00 190 ILE A CA 1
ATOM 1491 C C . ILE A 1 190 ? -23.626 17.778 23.990 1.00 90.00 190 ILE A C 1
ATOM 1493 O O . ILE A 1 190 ? -22.797 16.971 24.399 1.00 90.00 190 ILE A O 1
ATOM 1497 N N . LYS A 1 191 ? -24.219 18.646 24.812 1.00 86.88 191 LYS A N 1
ATOM 1498 C CA . LYS A 1 191 ? -23.955 18.676 26.258 1.00 86.88 191 LYS A CA 1
ATOM 1499 C C . LYS A 1 191 ? -24.568 17.451 26.950 1.00 86.88 191 LYS A C 1
ATOM 1501 O O . LYS A 1 191 ? -25.712 17.099 26.666 1.00 86.88 191 LYS A O 1
ATOM 1506 N N . CYS A 1 192 ? -23.833 16.828 27.868 1.00 79.75 192 CYS A N 1
ATOM 1507 C CA . CYS A 1 192 ? -24.332 15.723 28.686 1.00 79.75 192 CYS A CA 1
ATOM 1508 C C . CYS A 1 192 ? -25.494 16.188 29.583 1.00 79.75 192 CYS A C 1
ATOM 1510 O O . CYS A 1 192 ? -25.411 17.245 30.215 1.00 79.75 192 CYS A O 1
ATOM 1512 N N . ASP A 1 193 ? -26.567 15.394 29.651 1.00 76.56 193 ASP A N 1
ATOM 1513 C CA . ASP A 1 193 ? -27.668 15.635 30.586 1.00 76.56 193 ASP A CA 1
ATOM 1514 C C . ASP A 1 193 ? -27.220 15.262 32.006 1.00 76.56 193 ASP A C 1
ATOM 1516 O O . ASP A 1 193 ? -26.817 14.130 32.280 1.00 76.56 193 ASP A O 1
ATOM 1520 N N . THR A 1 194 ? -27.268 16.231 32.916 1.00 64.12 194 THR A N 1
ATOM 1521 C CA . THR A 1 194 ? -26.824 16.073 34.304 1.00 64.12 194 THR A CA 1
ATOM 1522 C C . THR A 1 194 ? -27.802 15.270 35.167 1.00 64.12 194 THR A C 1
ATOM 1524 O O . THR A 1 194 ? -27.457 14.942 36.300 1.00 64.12 194 THR A O 1
ATOM 1527 N N . ASN A 1 195 ? -29.005 14.952 34.668 1.00 59.72 195 ASN A N 1
ATOM 1528 C CA . ASN A 1 195 ? -30.057 14.274 35.437 1.00 59.72 195 ASN A CA 1
ATOM 1529 C C . ASN A 1 195 ? -30.167 12.759 35.204 1.00 59.72 195 ASN A C 1
ATOM 1531 O O . ASN A 1 195 ? -30.947 12.102 35.892 1.00 59.72 195 ASN A O 1
ATOM 1535 N N . THR A 1 196 ? -29.397 12.178 34.284 1.00 56.41 196 THR A N 1
ATOM 1536 C CA . THR A 1 196 ? -29.415 10.730 34.019 1.00 56.41 196 THR A CA 1
ATOM 1537 C C . THR A 1 196 ? -28.099 10.079 34.437 1.00 56.41 196 THR A C 1
ATOM 1539 O O . THR A 1 196 ? -27.150 10.030 33.660 1.00 56.41 196 THR A O 1
ATOM 1542 N N . GLN A 1 197 ? -28.048 9.553 35.665 1.00 42.84 197 GLN A N 1
ATOM 1543 C CA . GLN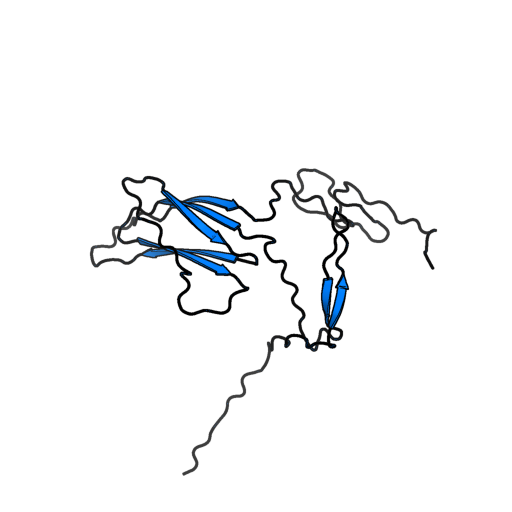 A 1 197 ? -27.030 8.593 36.109 1.00 42.84 197 GLN A CA 1
ATOM 1544 C C . GLN A 1 197 ? -27.684 7.209 36.194 1.00 42.84 197 GLN A C 1
ATOM 1546 O O . GLN A 1 197 ? -28.677 7.046 36.901 1.00 42.84 197 GLN A O 1
ATOM 1551 N N . TYR A 1 198 ? -27.158 6.222 35.465 1.00 42.84 198 TYR A N 1
ATOM 1552 C CA . TYR A 1 198 ? -27.559 4.824 35.640 1.00 42.84 198 TYR A CA 1
ATOM 1553 C C . TYR A 1 198 ? -26.802 4.245 36.842 1.00 42.84 198 TYR A C 1
ATOM 1555 O O . TYR A 1 198 ? -25.571 4.266 36.857 1.00 42.84 198 TYR A O 1
ATOM 1563 N N . SER A 1 199 ? -27.557 3.790 37.846 1.00 42.06 199 SER A N 1
ATOM 1564 C CA . SER A 1 199 ? -27.080 3.005 38.994 1.00 42.06 199 SER A CA 1
ATOM 1565 C C . SER A 1 199 ? -26.828 1.551 38.625 1.00 42.06 199 SER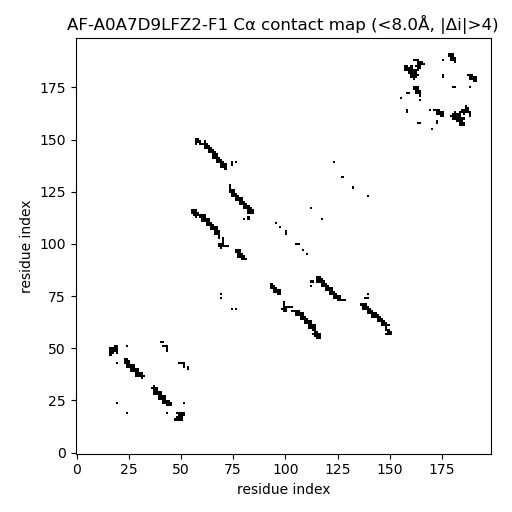 A C 1
ATOM 1567 O O . SER A 1 199 ? -27.693 1.015 37.892 1.00 42.06 199 SER A O 1
#

Organism: Paramuricea clavata (NCBI:txid317549)

Nearest PDB structures (foldseek):
  7uai-assembly1_C  TM=4.500E-01  e=4.323E-02  Homo sapiens
  6w9g-assembly1_C  TM=2.079E-01  e=1.281E+00  Homo sapiens
  6i50-assembly1_A  TM=2.434E-01  e=2.468E+00  Spodoptera frugiperda
  7sgm-assembly1_A  TM=1.660E-01  e=1.683E+00  Homo sapiens
  1tme-assembly1_1  TM=2.000E-01  e=5.602E+00  Theiler's encephalomyelitis virus (STRAIN DA)

Solvent-accessible surface area (backbone atoms only — not comparable to full-atom values): 12685 Å² total; per-residue (Å²): 136,88,82,85,84,83,81,80,82,72,83,88,76,80,79,75,61,49,73,60,54,97,83,46,43,45,77,46,64,50,75,61,47,101,84,70,51,59,53,80,42,59,42,44,77,48,72,91,67,20,44,58,85,83,77,89,44,41,91,41,62,26,36,40,37,36,31,34,32,38,62,41,91,45,50,49,53,38,38,36,56,48,50,77,86,59,82,84,65,91,85,67,80,44,64,47,68,70,78,75,26,62,92,85,37,80,45,76,52,76,47,83,38,65,52,30,55,65,51,76,45,81,46,77,47,78,56,81,78,91,60,78,83,62,95,69,72,65,67,76,45,75,81,48,79,48,75,43,50,58,92,80,74,95,58,83,78,61,27,54,59,40,16,19,37,88,48,98,86,57,98,64,65,45,70,45,58,92,70,37,39,28,52,68,52,21,59,54,68,45,73,60,69,91,85,74,78,90,130